Protein AF-A0A653Y1L4-F1 (afdb_monomer_lite)

pLDDT: mean 79.71, std 19.52, range [43.5, 98.62]

Radius of gyration: 29.72 Å; chains: 1; bounding box: 90×38×71 Å

Secondary structure (DSSP, 8-state):
--SSSHHHHHHHHHHHHHHHHHHHS---PPPPP----------TT-PPPP-----------PPPPP-------------TTTTS----GGGSHHHHHHHHHHS---HHHHHHHHHHHHHHHTT-TTB-SSS-EEEE-SSEEEEEEEBPTT--HHHHHHHHHHHHSHHHHHHHHHTTEEEEEEEE-SSEEEEEEEE-

Foldseek 3Di:
DPPPPVVVVVVVVVVVVVVVVVVPPPPPPPPDPPDPPPPPPDPPDDPPDDPDDDDPDPDPDDPDPDPDPDPDPPPPPPPCVVVVVPPPVCLDPVNLVVVQVPAAADPVQFVLLVVLQCVLLVPAPQWPSVQWDWRGGNWKIKIWTWGHPPDDPVSLVSRVCSCVDCSRQVSQVVSQKDFSDKDDDPTIIMTMIGGD

Structure (mmCIF, N/CA/C/O backbone):
data_AF-A0A653Y1L4-F1
#
_entry.id   AF-A0A653Y1L4-F1
#
loop_
_atom_site.group_PDB
_atom_site.id
_atom_site.type_symbol
_atom_site.label_atom_id
_atom_site.label_alt_id
_atom_site.label_comp_id
_atom_site.label_asym_id
_atom_site.label_entity_id
_atom_site.label_seq_id
_atom_site.pdbx_PDB_ins_code
_atom_site.Cartn_x
_atom_site.Cartn_y
_atom_site.Cartn_z
_atom_site.occupancy
_atom_site.B_iso_or_equiv
_atom_site.auth_seq_id
_atom_site.auth_comp_id
_atom_site.auth_asym_id
_atom_site.auth_atom_id
_atom_site.pdbx_PDB_model_num
ATOM 1 N N . MET A 1 1 ? -45.040 -12.624 25.372 1.00 51.94 1 MET A N 1
ATOM 2 C CA . MET A 1 1 ? -43.756 -12.771 24.643 1.00 51.94 1 MET A CA 1
ATOM 3 C C . MET A 1 1 ? -43.923 -13.506 23.297 1.00 51.94 1 MET A C 1
ATOM 5 O O . MET A 1 1 ? -43.390 -14.593 23.149 1.00 51.94 1 MET A O 1
ATOM 9 N N . ARG A 1 2 ? -44.657 -12.969 22.300 1.00 51.06 2 ARG A N 1
ATOM 10 C CA . ARG A 1 2 ? -44.797 -13.610 20.959 1.00 51.06 2 ARG A CA 1
ATOM 11 C C . ARG A 1 2 ? -45.028 -12.626 19.787 1.00 51.06 2 ARG A C 1
ATOM 13 O O . ARG A 1 2 ? -45.661 -12.988 18.806 1.00 51.06 2 ARG A O 1
ATOM 20 N N . ARG A 1 3 ? -44.560 -11.371 19.870 1.00 53.44 3 ARG A N 1
ATOM 21 C CA . ARG A 1 3 ? -44.868 -10.331 18.855 1.00 53.44 3 ARG A CA 1
ATOM 22 C C . ARG A 1 3 ? -43.706 -9.890 17.948 1.00 53.44 3 ARG A C 1
ATOM 24 O O . ARG A 1 3 ? -43.954 -9.126 17.028 1.00 53.44 3 ARG A O 1
ATOM 31 N N . ASN A 1 4 ? -42.488 -10.416 18.119 1.00 51.22 4 ASN A N 1
ATOM 32 C CA . ASN A 1 4 ? -41.298 -9.879 17.427 1.00 51.22 4 ASN A CA 1
ATOM 33 C C . ASN A 1 4 ? -40.793 -10.706 16.228 1.00 51.22 4 ASN A C 1
ATOM 35 O O . ASN A 1 4 ? -39.798 -10.332 15.621 1.00 51.22 4 ASN A O 1
ATOM 39 N N . ILE A 1 5 ? -41.448 -11.815 15.865 1.00 54.94 5 ILE A N 1
ATOM 40 C CA . ILE A 1 5 ? -40.956 -12.712 14.796 1.00 54.94 5 ILE A CA 1
ATOM 41 C C . ILE A 1 5 ? -41.483 -12.305 13.406 1.00 54.94 5 ILE A C 1
ATOM 43 O O . ILE A 1 5 ? -40.837 -12.563 12.396 1.00 54.94 5 ILE A O 1
ATOM 47 N N . VAL A 1 6 ? -42.618 -11.602 13.329 1.00 54.53 6 VAL A N 1
ATOM 48 C CA . VAL A 1 6 ? -43.263 -11.283 12.039 1.00 54.53 6 VAL A CA 1
ATOM 49 C C . VAL A 1 6 ? -42.554 -10.140 11.293 1.00 54.53 6 VAL A C 1
ATOM 51 O O . VAL A 1 6 ? -42.532 -10.130 10.065 1.00 54.53 6 VAL A O 1
ATOM 54 N N . SER A 1 7 ? -41.888 -9.222 12.000 1.00 52.25 7 SER A N 1
ATOM 55 C CA . SER A 1 7 ? -41.238 -8.055 11.380 1.00 52.25 7 SER A CA 1
ATOM 56 C C . SER A 1 7 ? -39.967 -8.393 10.585 1.00 52.25 7 SER A C 1
ATOM 58 O O . SER A 1 7 ? -39.596 -7.643 9.687 1.00 52.25 7 SER A O 1
ATOM 60 N N . GLY A 1 8 ? -39.311 -9.525 10.871 1.00 51.62 8 GLY A N 1
ATOM 61 C CA . GLY A 1 8 ? -38.083 -9.938 10.177 1.00 51.62 8 GLY A CA 1
ATOM 62 C C . GLY A 1 8 ? -38.316 -10.485 8.763 1.00 51.62 8 GLY A C 1
ATOM 63 O O . GLY A 1 8 ? -37.471 -10.315 7.889 1.00 51.62 8 GLY A O 1
ATOM 64 N N . LEU A 1 9 ? -39.480 -11.092 8.509 1.00 55.00 9 LEU A N 1
ATOM 65 C CA . LEU A 1 9 ? -39.794 -11.715 7.217 1.00 55.00 9 LEU A CA 1
ATOM 66 C C . LEU A 1 9 ? -40.160 -10.693 6.128 1.00 55.00 9 LEU A C 1
ATOM 68 O O . LEU A 1 9 ? -39.849 -10.908 4.959 1.00 55.00 9 LEU A O 1
ATOM 72 N N . ILE A 1 10 ? -40.755 -9.557 6.501 1.00 58.66 10 ILE A N 1
ATOM 73 C CA . ILE A 1 10 ? -41.168 -8.519 5.540 1.00 58.66 10 ILE A CA 1
ATOM 74 C C . ILE A 1 10 ? -39.950 -7.732 5.021 1.00 58.66 10 ILE A C 1
ATOM 76 O O . ILE A 1 10 ? -39.880 -7.417 3.834 1.00 58.66 10 ILE A O 1
ATOM 80 N N . GLY A 1 11 ? -38.947 -7.481 5.871 1.00 56.12 11 GLY A N 1
ATOM 81 C CA . GLY A 1 11 ? -37.718 -6.783 5.467 1.00 56.12 11 GLY A CA 1
ATOM 82 C C . GLY A 1 11 ? -36.861 -7.567 4.463 1.00 56.12 11 GLY A C 1
ATOM 83 O O . GLY A 1 11 ? -36.292 -6.976 3.547 1.00 56.12 11 GLY A O 1
ATOM 84 N N . GLY A 1 12 ? -36.811 -8.899 4.585 1.00 56.31 12 GLY A N 1
ATOM 85 C CA . GLY A 1 12 ? -36.037 -9.756 3.677 1.00 56.31 12 GLY A CA 1
ATOM 86 C C . GLY A 1 12 ? -36.596 -9.808 2.250 1.00 56.31 12 GLY A C 1
ATOM 87 O O . GLY A 1 12 ? -35.831 -9.794 1.285 1.00 56.31 12 GLY A O 1
ATOM 88 N N . ALA A 1 13 ? -37.924 -9.797 2.098 1.00 60.38 13 ALA A N 1
ATOM 89 C CA . ALA A 1 13 ? -38.567 -9.824 0.783 1.00 60.38 13 ALA A CA 1
ATOM 90 C C . ALA A 1 13 ? -38.338 -8.523 -0.011 1.00 60.38 13 ALA A C 1
ATOM 92 O O . ALA A 1 13 ? -38.136 -8.571 -1.224 1.00 60.38 13 ALA A O 1
ATOM 93 N N . ALA A 1 14 ? -38.293 -7.367 0.662 1.00 61.53 14 ALA A N 1
ATOM 94 C CA . ALA A 1 14 ? -38.063 -6.078 0.007 1.00 61.53 14 ALA A CA 1
ATOM 95 C C . ALA A 1 14 ? -36.656 -5.966 -0.617 1.00 61.53 14 ALA A C 1
ATOM 97 O O . ALA A 1 14 ? -36.507 -5.420 -1.711 1.00 61.53 14 ALA A O 1
ATOM 98 N N . LEU A 1 15 ? -35.629 -6.535 0.028 1.00 64.06 15 LEU A N 1
ATOM 99 C CA . LEU A 1 15 ? -34.254 -6.515 -0.489 1.00 64.06 15 LEU A CA 1
ATOM 100 C C . LEU A 1 15 ? -34.063 -7.439 -1.701 1.00 64.06 15 LEU A C 1
ATOM 102 O O . LEU A 1 15 ? -33.347 -7.078 -2.636 1.00 64.06 15 LEU A O 1
ATOM 106 N N . LEU A 1 16 ? -34.742 -8.590 -1.731 1.00 67.56 16 LEU A N 1
ATOM 107 C CA . LEU A 1 16 ? -34.707 -9.500 -2.883 1.00 67.56 16 LEU A CA 1
ATOM 108 C C . LEU A 1 16 ? -35.373 -8.890 -4.125 1.00 67.56 16 LEU A C 1
ATOM 110 O O . LEU A 1 16 ? -34.853 -9.026 -5.232 1.00 67.56 16 LEU A O 1
ATOM 114 N N . VAL A 1 17 ? -36.481 -8.165 -3.947 1.00 69.94 17 VAL A N 1
ATOM 115 C CA . VAL A 1 17 ? -37.179 -7.479 -5.048 1.00 69.94 17 VAL A CA 1
ATOM 116 C C . VAL A 1 17 ? -36.333 -6.330 -5.608 1.00 69.94 17 VAL A C 1
ATOM 118 O O . VAL A 1 17 ? -36.241 -6.181 -6.827 1.00 69.94 17 VAL A O 1
ATOM 121 N N . ALA A 1 18 ? -35.652 -5.564 -4.747 1.00 67.12 18 ALA A N 1
ATOM 122 C CA . ALA A 1 18 ? -34.757 -4.490 -5.180 1.00 67.12 18 ALA A CA 1
ATOM 123 C C . ALA A 1 18 ? -33.562 -5.020 -5.996 1.00 67.12 18 ALA A C 1
ATOM 125 O O . ALA A 1 18 ? -33.268 -4.486 -7.065 1.00 67.12 18 ALA A O 1
ATOM 126 N N . GLY A 1 19 ? -32.921 -6.108 -5.548 1.00 65.19 19 GLY A N 1
ATOM 127 C CA . GLY A 1 19 ? -31.817 -6.739 -6.281 1.00 65.19 19 GLY A CA 1
ATOM 128 C C . GLY A 1 19 ? -32.230 -7.281 -7.655 1.00 65.19 19 GLY A C 1
ATOM 129 O O . GLY A 1 19 ? -31.484 -7.145 -8.624 1.00 65.19 19 GLY A O 1
ATOM 130 N N . TRP A 1 20 ? -33.442 -7.831 -7.772 1.00 72.44 20 TRP A N 1
ATOM 131 C CA . TRP A 1 20 ? -33.962 -8.345 -9.044 1.00 72.44 20 TRP A CA 1
ATOM 132 C C . TRP A 1 20 ? -34.337 -7.232 -10.037 1.00 72.44 20 TRP A C 1
ATOM 134 O O . TRP A 1 20 ? -34.092 -7.364 -11.236 1.00 72.44 20 TRP A O 1
ATOM 144 N N . LEU A 1 21 ? -34.870 -6.104 -9.553 1.00 67.31 21 LEU A N 1
ATOM 145 C CA . LEU A 1 21 ? -35.168 -4.927 -10.382 1.00 67.31 21 LEU A CA 1
ATOM 146 C C . LEU A 1 21 ? -33.898 -4.259 -10.931 1.00 67.31 21 LEU A C 1
ATOM 148 O O . LEU A 1 21 ? -33.874 -3.878 -12.100 1.00 67.31 21 LEU A O 1
ATOM 152 N N . LEU A 1 22 ? -32.827 -4.192 -10.136 1.00 63.78 22 LEU A N 1
ATOM 153 C CA . LEU A 1 22 ? -31.522 -3.689 -10.582 1.00 63.78 22 LEU A CA 1
ATOM 154 C C . LEU A 1 22 ? -30.864 -4.591 -11.641 1.00 63.78 22 LEU A C 1
ATOM 156 O O . LEU A 1 22 ? -30.185 -4.082 -12.523 1.00 63.78 22 LEU A O 1
ATOM 160 N N . GLY A 1 23 ? -31.118 -5.905 -11.617 1.00 62.00 23 GLY A N 1
ATOM 161 C CA . GLY A 1 23 ? -30.650 -6.832 -12.657 1.00 62.00 23 GLY A CA 1
ATOM 162 C C . GLY A 1 23 ? -31.413 -6.745 -13.988 1.00 62.00 23 GLY A C 1
ATOM 163 O O . GLY A 1 23 ? -30.909 -7.216 -15.005 1.00 62.00 23 GLY A O 1
ATOM 164 N N . ARG A 1 24 ? -32.617 -6.150 -14.004 1.00 65.44 24 ARG A N 1
ATOM 165 C CA . ARG A 1 24 ? -33.432 -5.961 -15.222 1.00 65.44 24 ARG A CA 1
ATOM 166 C C . ARG A 1 24 ? -33.262 -4.605 -15.893 1.00 65.44 24 ARG A C 1
ATOM 168 O O . ARG A 1 24 ? -33.629 -4.472 -17.059 1.00 65.44 24 ARG A O 1
ATOM 175 N N . LEU A 1 25 ? -32.701 -3.622 -15.194 1.00 58.25 25 LEU A N 1
ATOM 176 C CA . LEU A 1 25 ? -32.214 -2.395 -15.813 1.00 58.25 25 LEU A CA 1
ATOM 177 C C . LEU A 1 25 ? -30.918 -2.747 -16.542 1.00 58.25 25 LEU A C 1
ATOM 179 O O . LEU A 1 25 ? -29.828 -2.589 -16.001 1.00 58.25 25 LEU A O 1
ATOM 183 N N . GLY A 1 26 ? -31.072 -3.325 -17.735 1.00 50.66 26 GLY A N 1
ATOM 184 C CA . GLY A 1 26 ? -29.981 -3.675 -18.627 1.00 50.66 26 GLY A CA 1
ATOM 185 C C . GLY A 1 26 ? -29.067 -2.474 -18.788 1.00 50.66 26 GLY A C 1
ATOM 186 O O . GLY A 1 26 ? -29.403 -1.512 -19.471 1.00 50.66 26 GLY A O 1
ATOM 187 N N . VAL A 1 27 ? -27.920 -2.535 -18.118 1.00 53.50 27 VAL A N 1
ATOM 188 C CA . VAL A 1 27 ? -26.797 -1.662 -18.407 1.00 53.50 27 VAL A CA 1
ATOM 189 C C . VAL A 1 27 ? -26.346 -2.089 -19.794 1.00 53.50 27 VAL A C 1
ATOM 191 O O . VAL A 1 27 ? -25.615 -3.070 -19.942 1.00 53.50 27 VAL A O 1
ATOM 194 N N . GLU A 1 28 ? -26.878 -1.411 -20.810 1.00 48.78 28 GLU A N 1
ATOM 195 C CA . GLU A 1 28 ? -26.337 -1.436 -22.159 1.00 48.78 28 GLU A CA 1
ATOM 196 C C . GLU A 1 28 ? -24.856 -1.116 -22.019 1.00 48.78 28 GLU A C 1
ATOM 198 O O . GLU A 1 28 ? -24.445 -0.003 -21.685 1.00 48.78 28 GLU A O 1
ATOM 203 N N . THR A 1 29 ? -24.048 -2.159 -22.159 1.00 56.22 29 THR A N 1
ATOM 204 C CA . THR A 1 29 ? -22.607 -2.025 -22.235 1.00 56.22 29 THR A CA 1
ATOM 205 C C . THR A 1 29 ? -22.371 -1.184 -23.482 1.00 56.22 29 THR A C 1
ATOM 207 O O . THR A 1 29 ? -22.819 -1.595 -24.558 1.00 56.22 29 THR A O 1
ATOM 210 N N . PRO A 1 30 ? -21.753 0.007 -23.373 1.00 62.03 30 PRO A N 1
ATOM 211 C CA . PRO A 1 30 ? -21.463 0.793 -24.558 1.00 62.03 30 PRO A CA 1
ATOM 212 C C . PRO A 1 30 ? -20.662 -0.096 -25.517 1.00 62.03 30 PRO A C 1
ATOM 214 O O . PRO A 1 30 ? -19.773 -0.825 -25.055 1.00 62.03 30 PRO A O 1
ATOM 217 N N . PRO A 1 31 ? -20.992 -0.102 -26.821 1.00 59.88 31 PRO A N 1
ATOM 218 C CA . PRO A 1 31 ? -20.241 -0.884 -27.784 1.00 59.88 31 PRO A CA 1
ATOM 219 C C . PRO A 1 31 ? -18.770 -0.501 -27.654 1.00 59.88 31 PRO A C 1
ATOM 221 O O . PRO A 1 31 ? -18.422 0.682 -27.662 1.00 59.88 31 PRO A O 1
ATOM 224 N N . LEU A 1 32 ? -17.918 -1.515 -27.483 1.00 60.66 32 LEU A N 1
ATOM 225 C CA . LEU A 1 32 ? -16.474 -1.348 -27.573 1.00 60.66 32 LEU A CA 1
ATOM 226 C C . LEU A 1 32 ? -16.177 -0.545 -28.848 1.00 60.66 32 LEU A C 1
ATOM 228 O O . LEU A 1 32 ? -16.724 -0.898 -29.900 1.00 60.66 32 LEU A O 1
ATOM 232 N N . PRO A 1 33 ? -15.357 0.520 -28.785 1.00 57.81 33 PRO A N 1
ATOM 233 C CA . PRO A 1 33 ? -14.950 1.222 -29.988 1.00 57.81 33 PRO A CA 1
ATOM 234 C C . PRO A 1 33 ? -14.326 0.197 -30.931 1.00 57.81 33 PRO A C 1
ATOM 236 O O . PRO A 1 33 ? -13.337 -0.460 -30.600 1.00 57.81 33 PRO A O 1
ATOM 239 N N . ALA A 1 34 ? -14.947 0.032 -32.097 1.00 55.97 34 ALA A N 1
ATOM 240 C CA . ALA A 1 34 ? -14.446 -0.781 -33.192 1.00 55.97 34 ALA A CA 1
ATOM 241 C C . ALA A 1 34 ? -13.281 -0.057 -33.882 1.00 55.97 34 ALA A C 1
ATOM 243 O O . ALA A 1 34 ? -13.280 0.121 -35.092 1.00 55.97 34 ALA A O 1
ATOM 244 N N . ASP A 1 35 ? -12.288 0.362 -33.105 1.00 51.66 35 ASP A N 1
ATOM 245 C CA . ASP A 1 35 ? -11.033 0.877 -33.618 1.00 51.66 35 ASP A CA 1
ATOM 246 C C . ASP A 1 35 ? -9.992 -0.209 -33.413 1.00 51.66 35 ASP A C 1
ATOM 248 O O . ASP A 1 35 ? -9.287 -0.300 -32.407 1.00 51.66 35 ASP A O 1
ATOM 252 N N . GLY A 1 36 ? -9.937 -1.086 -34.416 1.00 51.22 36 GLY A N 1
ATOM 253 C CA . GLY A 1 36 ? -8.782 -1.926 -34.632 1.00 51.22 36 GLY A CA 1
ATOM 254 C C . GLY A 1 36 ? -7.551 -1.034 -34.669 1.00 51.22 36 GLY A C 1
ATOM 255 O O . GLY A 1 36 ? -7.365 -0.248 -35.598 1.00 51.22 36 GLY A O 1
ATOM 256 N N . VAL A 1 37 ? -6.695 -1.179 -33.659 1.00 51.97 37 VAL A N 1
ATOM 257 C CA . VAL A 1 37 ? -5.315 -0.718 -33.727 1.00 51.97 37 VAL A CA 1
ATOM 258 C C . VAL A 1 37 ? -4.689 -1.455 -34.906 1.00 51.97 37 VAL A C 1
ATOM 260 O O . VAL A 1 37 ? -4.251 -2.600 -34.795 1.00 51.97 37 VAL A O 1
ATOM 263 N N . LYS A 1 38 ? -4.689 -0.811 -36.076 1.00 43.50 38 LYS A N 1
ATOM 264 C CA . LYS A 1 38 ? -3.818 -1.193 -37.178 1.00 43.50 38 LYS A CA 1
ATOM 265 C C . LYS A 1 38 ? -2.403 -0.984 -36.670 1.00 43.50 38 LYS A C 1
ATOM 267 O O . LYS A 1 38 ? -1.890 0.132 -36.675 1.00 43.50 38 LYS A O 1
ATOM 272 N N . VAL A 1 39 ? -1.778 -2.071 -36.231 1.00 50.72 39 VAL A N 1
ATOM 273 C CA . VAL A 1 39 ? -0.325 -2.160 -36.164 1.00 50.72 39 VAL A CA 1
ATOM 274 C C . VAL A 1 39 ? 0.148 -1.985 -37.601 1.00 50.72 39 VAL A C 1
ATOM 276 O O . VAL A 1 39 ? 0.105 -2.911 -38.409 1.00 50.72 39 VAL A O 1
ATOM 279 N N . VAL A 1 40 ? 0.495 -0.751 -37.959 1.00 47.56 40 VAL A N 1
ATOM 280 C CA . VAL A 1 40 ? 1.207 -0.476 -39.198 1.00 47.56 40 VAL A CA 1
ATOM 281 C C . VAL A 1 40 ? 2.552 -1.160 -39.026 1.00 47.56 40 VAL A C 1
ATOM 283 O O . VAL A 1 40 ? 3.386 -0.712 -38.241 1.00 47.56 40 VAL A O 1
ATOM 286 N N . ALA A 1 41 ? 2.722 -2.298 -39.697 1.00 50.03 41 ALA A N 1
ATOM 287 C CA . ALA A 1 41 ? 4.018 -2.933 -39.829 1.00 50.03 41 ALA A CA 1
ATOM 288 C C . ALA A 1 41 ? 5.001 -1.866 -40.320 1.00 50.03 41 ALA A C 1
ATOM 290 O O . ALA A 1 41 ? 4.780 -1.243 -41.362 1.00 50.03 41 ALA A O 1
ATOM 291 N N . ALA A 1 42 ? 6.051 -1.616 -39.537 1.00 54.34 42 ALA A N 1
ATOM 292 C CA . ALA A 1 42 ? 7.143 -0.774 -39.986 1.00 54.34 42 ALA A CA 1
ATOM 293 C C . ALA A 1 42 ? 7.663 -1.350 -41.316 1.00 54.34 42 ALA A C 1
ATOM 295 O O . ALA A 1 42 ? 7.819 -2.571 -41.416 1.00 54.34 42 ALA A O 1
ATOM 296 N N . PRO A 1 43 ? 7.898 -0.521 -42.346 1.00 50.62 43 PRO A N 1
ATOM 297 C CA . PRO A 1 43 ? 8.406 -1.003 -43.618 1.00 50.62 43 PRO A CA 1
ATOM 298 C C . PRO A 1 43 ? 9.748 -1.709 -43.393 1.00 50.62 43 PRO A C 1
ATOM 300 O O . PRO A 1 43 ? 10.762 -1.082 -43.087 1.00 50.62 43 PRO A O 1
ATOM 303 N N . THR A 1 44 ? 9.758 -3.030 -43.559 1.00 53.12 44 THR A N 1
ATOM 304 C CA . THR A 1 44 ? 10.970 -3.837 -43.711 1.00 53.12 44 THR A CA 1
ATOM 305 C C . THR A 1 44 ? 11.597 -3.475 -45.052 1.00 53.12 44 THR A C 1
ATOM 307 O O . THR A 1 44 ? 11.328 -4.112 -46.066 1.00 53.12 44 THR A O 1
ATOM 310 N N . GLY A 1 45 ? 12.354 -2.381 -45.086 1.00 54.12 45 GLY A N 1
ATOM 311 C CA . GLY A 1 45 ? 12.928 -1.894 -46.339 1.00 54.12 45 GLY A CA 1
ATOM 312 C C . GLY A 1 45 ? 13.966 -0.787 -46.227 1.00 54.12 45 GLY A C 1
ATOM 313 O O . GLY A 1 45 ? 14.390 -0.279 -47.259 1.00 54.12 45 GLY A O 1
ATOM 314 N N . VAL A 1 46 ? 14.407 -0.410 -45.024 1.00 48.47 46 VAL A N 1
ATOM 315 C CA . VAL A 1 46 ? 15.549 0.502 -44.882 1.00 48.47 46 VAL A CA 1
ATOM 316 C C . VAL A 1 46 ? 16.785 -0.329 -44.573 1.00 48.47 46 VAL A C 1
ATOM 318 O O . VAL A 1 46 ? 17.150 -0.539 -43.420 1.00 48.47 46 VAL A O 1
ATOM 321 N N . THR A 1 47 ? 17.416 -0.835 -45.630 1.00 59.19 47 THR A N 1
ATOM 322 C CA . THR A 1 47 ? 18.815 -1.260 -45.577 1.00 59.19 47 THR A CA 1
ATOM 323 C C . THR A 1 47 ? 19.628 -0.039 -45.131 1.00 59.19 47 THR A C 1
ATOM 325 O O . THR A 1 47 ? 19.579 0.982 -45.823 1.00 59.19 47 THR A O 1
ATOM 328 N N . PRO A 1 48 ? 20.340 -0.077 -43.991 1.00 56.81 48 PRO A N 1
ATOM 329 C CA . PRO A 1 48 ? 21.209 1.022 -43.602 1.00 56.81 48 PRO A CA 1
ATOM 330 C C . PRO A 1 48 ? 22.249 1.210 -44.705 1.00 56.81 48 PRO A C 1
ATOM 332 O O . PRO A 1 48 ? 22.973 0.274 -45.049 1.00 56.81 48 PRO A O 1
ATOM 335 N N . ALA A 1 49 ? 22.297 2.407 -45.287 1.00 66.38 49 ALA A N 1
ATOM 336 C CA . ALA A 1 49 ? 23.384 2.770 -46.177 1.00 66.38 49 ALA A CA 1
ATOM 337 C C . ALA A 1 49 ? 24.712 2.603 -45.412 1.00 66.38 49 ALA A C 1
ATOM 339 O O . ALA A 1 49 ? 24.789 3.007 -44.246 1.00 66.38 49 ALA A O 1
ATOM 340 N N . PRO A 1 50 ? 25.752 2.009 -46.025 1.00 68.12 50 PRO A N 1
ATOM 341 C CA . PRO A 1 50 ? 27.066 1.954 -45.405 1.00 68.12 50 PRO A CA 1
ATOM 342 C C . PRO A 1 50 ? 27.519 3.386 -45.082 1.00 68.12 50 PRO A C 1
ATOM 344 O O . PRO A 1 50 ? 27.275 4.289 -45.891 1.00 68.12 50 PRO A O 1
ATOM 347 N N . PRO A 1 51 ? 28.150 3.625 -43.918 1.00 62.38 51 PRO A N 1
ATOM 348 C CA . PRO A 1 51 ? 28.615 4.953 -43.558 1.00 62.38 51 PRO A CA 1
ATOM 349 C C . PRO A 1 51 ? 29.571 5.448 -44.643 1.00 62.38 51 PRO A C 1
ATOM 351 O O . PRO A 1 51 ? 30.645 4.884 -44.859 1.00 62.38 51 PRO A O 1
ATOM 354 N N . ALA A 1 52 ? 29.147 6.496 -45.352 1.00 60.09 52 ALA A N 1
ATOM 355 C CA . ALA A 1 52 ? 30.003 7.236 -46.257 1.00 60.09 52 ALA A CA 1
ATOM 356 C C . ALA A 1 52 ? 31.230 7.685 -45.460 1.00 60.09 52 ALA A C 1
ATOM 358 O O . ALA A 1 52 ? 31.090 8.298 -44.400 1.00 60.09 52 ALA A O 1
ATOM 359 N N . GLY A 1 53 ? 32.414 7.310 -45.951 1.00 51.97 53 GLY A N 1
ATOM 360 C CA . GLY A 1 53 ? 33.687 7.523 -45.279 1.00 51.97 53 GLY A CA 1
ATOM 361 C C . GLY A 1 53 ? 33.784 8.927 -44.697 1.00 51.97 53 GLY A C 1
ATOM 362 O O . GLY A 1 53 ? 33.734 9.923 -45.423 1.00 51.97 53 GLY A O 1
ATOM 363 N N . ALA A 1 54 ? 33.917 8.989 -43.374 1.00 57.81 54 ALA A N 1
ATOM 364 C CA . ALA A 1 54 ? 34.218 10.215 -42.669 1.00 57.81 54 ALA A CA 1
ATOM 365 C C . ALA A 1 54 ? 35.555 10.742 -43.202 1.00 57.81 54 ALA A C 1
ATOM 367 O O . ALA A 1 54 ? 36.620 10.189 -42.924 1.00 57.81 54 ALA A O 1
ATOM 368 N N . ARG A 1 55 ? 35.497 11.806 -44.010 1.00 57.22 55 ARG A N 1
ATOM 369 C CA . ARG A 1 55 ? 36.667 12.632 -44.301 1.00 57.22 55 ARG A CA 1
ATOM 370 C C . ARG A 1 55 ? 37.239 13.077 -42.962 1.00 57.22 55 ARG A C 1
ATOM 372 O O . ARG A 1 55 ? 36.554 13.754 -42.195 1.00 57.22 55 ARG A O 1
ATOM 379 N N . ALA A 1 56 ? 38.486 12.688 -42.711 1.00 54.62 56 ALA A N 1
ATOM 380 C CA . ALA A 1 56 ? 39.297 13.201 -41.623 1.00 54.62 56 ALA A CA 1
ATOM 381 C C . ALA A 1 56 ? 39.356 14.727 -41.753 1.00 54.62 56 ALA A C 1
ATOM 383 O O . ALA A 1 56 ? 40.101 15.279 -42.558 1.00 54.62 56 ALA A O 1
ATOM 384 N N . THR A 1 57 ? 38.488 15.399 -41.006 1.00 56.44 57 THR A N 1
ATOM 385 C CA . THR A 1 57 ? 38.549 16.840 -40.825 1.00 56.44 57 THR A CA 1
ATOM 386 C C . THR A 1 57 ? 39.542 17.032 -39.698 1.00 56.44 57 THR A C 1
ATOM 388 O O . THR A 1 57 ? 39.298 16.587 -38.579 1.00 56.44 57 THR A O 1
ATOM 391 N N . THR A 1 58 ? 40.700 17.596 -40.022 1.00 62.88 58 THR A N 1
ATOM 392 C CA . THR A 1 58 ? 41.745 17.950 -39.066 1.00 62.88 58 THR A CA 1
ATOM 393 C C . THR A 1 58 ? 41.119 18.852 -38.005 1.00 62.88 58 THR A C 1
ATOM 395 O O . THR A 1 58 ? 40.824 20.017 -38.268 1.00 62.88 58 THR A O 1
ATOM 398 N N . ALA A 1 59 ? 40.821 18.285 -36.836 1.00 61.09 59 ALA A N 1
ATOM 399 C CA . ALA A 1 59 ? 40.259 19.030 -35.725 1.00 61.09 59 ALA A CA 1
ATOM 400 C C . ALA A 1 59 ? 41.295 20.072 -35.265 1.00 61.09 59 ALA A C 1
ATOM 402 O O . ALA A 1 59 ? 42.464 19.715 -35.088 1.00 61.09 59 ALA A O 1
ATOM 403 N N . PRO A 1 60 ? 40.913 21.349 -35.084 1.00 66.69 60 PRO A N 1
ATOM 404 C CA . PRO A 1 60 ? 41.793 22.321 -34.454 1.00 66.69 60 PRO A CA 1
ATOM 405 C C . PRO A 1 60 ? 42.146 21.826 -33.048 1.00 66.69 60 PRO A C 1
ATOM 407 O O . PRO A 1 60 ? 41.287 21.307 -32.334 1.00 66.69 60 PRO A O 1
ATOM 410 N N . ALA A 1 61 ? 43.422 21.956 -32.680 1.00 63.16 61 ALA A N 1
ATOM 411 C CA . ALA A 1 61 ? 43.935 21.575 -31.372 1.00 63.16 61 ALA A CA 1
ATOM 412 C C . ALA A 1 61 ? 43.104 22.257 -30.274 1.00 63.16 61 ALA A C 1
ATOM 414 O O . ALA A 1 61 ? 43.194 23.468 -30.070 1.00 63.16 61 ALA A O 1
ATOM 415 N N . LEU A 1 62 ? 42.258 21.475 -29.602 1.00 68.50 62 LEU A N 1
ATOM 416 C CA . LEU A 1 62 ? 41.547 21.912 -28.409 1.00 68.50 62 LEU A CA 1
ATOM 417 C C . LEU A 1 62 ? 42.592 22.230 -27.329 1.00 68.50 62 LEU A C 1
ATOM 419 O O . LEU A 1 62 ? 43.523 21.440 -27.150 1.00 68.50 62 LEU A O 1
ATOM 423 N N . PRO A 1 63 ? 42.474 23.369 -26.624 1.00 68.38 63 PRO A N 1
ATOM 424 C CA . PRO A 1 63 ? 43.380 23.701 -25.538 1.00 68.38 63 PRO A CA 1
ATOM 425 C C . PRO A 1 63 ? 43.340 22.583 -24.497 1.00 68.38 63 PRO A C 1
ATOM 427 O O . PRO A 1 63 ? 42.268 22.183 -24.041 1.00 68.38 63 PRO A O 1
ATOM 430 N N . THR A 1 64 ? 44.519 22.071 -24.148 1.00 70.62 64 THR A N 1
ATOM 431 C CA . THR A 1 64 ? 44.715 21.106 -23.067 1.00 70.62 64 THR A CA 1
ATOM 432 C C . THR A 1 64 ? 43.973 21.604 -21.822 1.00 70.62 64 THR A C 1
ATOM 434 O O . THR A 1 64 ? 44.253 22.725 -21.384 1.00 70.62 64 THR A O 1
ATOM 437 N N . PRO A 1 65 ? 43.028 20.829 -21.252 1.00 67.81 65 PRO A N 1
ATOM 438 C CA . PRO A 1 65 ? 42.388 21.202 -20.002 1.00 67.81 65 PRO A CA 1
ATOM 439 C C . PRO A 1 65 ? 43.479 21.418 -18.953 1.00 67.81 65 PRO A C 1
ATOM 441 O O . PRO A 1 65 ? 44.311 20.537 -18.729 1.00 67.81 65 PRO A O 1
ATOM 444 N N . ALA A 1 66 ? 43.512 22.608 -18.353 1.00 69.44 66 ALA A N 1
ATOM 445 C CA . ALA A 1 66 ? 44.400 22.881 -17.235 1.00 69.44 66 ALA A CA 1
ATOM 446 C C . ALA A 1 66 ? 44.141 21.843 -16.134 1.00 69.44 66 ALA A C 1
ATOM 448 O O . ALA A 1 66 ? 42.984 21.538 -15.834 1.00 69.44 66 ALA A O 1
ATOM 449 N N . ALA A 1 67 ? 45.219 21.292 -15.569 1.00 60.94 67 ALA A N 1
ATOM 450 C CA . ALA A 1 67 ? 45.156 20.343 -14.467 1.00 60.94 67 ALA A CA 1
ATOM 451 C C . ALA A 1 67 ? 44.241 20.902 -13.371 1.00 60.94 67 ALA A C 1
ATOM 453 O O . ALA A 1 67 ? 44.503 21.964 -12.805 1.00 60.94 67 ALA A O 1
ATOM 454 N N . THR A 1 68 ? 43.126 20.216 -13.132 1.00 62.62 68 THR A N 1
ATOM 455 C CA . THR A 1 68 ? 42.199 20.567 -12.062 1.00 62.62 68 THR A CA 1
ATOM 456 C C . THR A 1 68 ? 42.953 20.393 -10.743 1.00 62.62 68 THR A C 1
ATOM 458 O O . THR A 1 68 ? 43.585 19.348 -10.568 1.00 62.62 68 THR A O 1
ATOM 461 N N . PRO A 1 69 ? 42.972 21.395 -9.847 1.00 62.00 69 PRO A N 1
ATOM 462 C CA . PRO A 1 69 ? 43.648 21.258 -8.568 1.00 62.00 69 PRO A CA 1
ATOM 463 C C . PRO A 1 69 ? 43.074 20.059 -7.815 1.00 62.00 69 PRO A C 1
ATOM 465 O O . PRO A 1 69 ? 41.860 19.836 -7.815 1.00 62.00 69 PRO A O 1
ATOM 468 N N . ASP A 1 70 ? 43.990 19.299 -7.219 1.00 64.69 70 ASP A N 1
ATOM 469 C CA . ASP A 1 70 ? 43.747 18.129 -6.385 1.00 64.69 70 ASP A CA 1
ATOM 470 C C . ASP A 1 70 ? 42.629 18.464 -5.389 1.00 64.69 70 ASP A C 1
ATOM 472 O O . ASP A 1 70 ? 42.795 19.285 -4.481 1.00 64.69 70 ASP A O 1
ATOM 476 N N . SER A 1 71 ? 41.427 17.953 -5.656 1.00 61.22 71 SER A N 1
ATOM 477 C CA . SER A 1 71 ? 40.259 18.263 -4.842 1.00 61.22 71 SER A CA 1
ATOM 478 C C . SER A 1 71 ? 40.462 17.572 -3.506 1.00 61.22 71 SER A C 1
ATOM 480 O O . SER A 1 71 ? 40.436 16.344 -3.432 1.00 61.22 71 SER A O 1
ATOM 482 N N . ALA A 1 72 ? 40.700 18.369 -2.461 1.00 69.19 72 ALA A N 1
ATOM 483 C CA . ALA A 1 72 ? 40.755 17.886 -1.090 1.00 69.19 72 ALA A CA 1
ATOM 484 C C . ALA A 1 72 ? 39.553 16.956 -0.825 1.00 69.19 72 ALA A C 1
ATOM 486 O O . ALA A 1 72 ? 38.456 17.237 -1.324 1.00 69.19 72 ALA A O 1
ATOM 487 N N . PRO A 1 73 ? 39.740 15.849 -0.079 1.00 66.94 73 PRO A N 1
ATOM 488 C CA . PRO A 1 73 ? 38.672 14.894 0.184 1.00 66.94 73 PRO A CA 1
ATOM 489 C C . PRO A 1 73 ? 37.443 15.637 0.701 1.00 66.94 73 PRO A C 1
ATOM 491 O O . PRO A 1 73 ? 37.552 16.461 1.611 1.00 66.94 73 PRO A O 1
ATOM 494 N N . ALA A 1 74 ? 36.289 15.373 0.086 1.00 64.00 74 ALA A N 1
ATOM 495 C CA . ALA A 1 74 ? 35.031 15.980 0.487 1.00 64.00 74 ALA A CA 1
ATOM 496 C C . ALA A 1 74 ? 34.825 15.735 1.988 1.00 64.00 74 ALA A C 1
ATOM 498 O O . ALA A 1 74 ? 34.660 14.596 2.426 1.00 64.00 74 ALA A O 1
ATOM 499 N N . HIS A 1 75 ? 34.884 16.806 2.778 1.00 61.28 75 HIS A N 1
ATOM 500 C CA . HIS A 1 75 ? 34.557 16.767 4.192 1.00 61.28 75 HIS A CA 1
ATOM 501 C C . HIS A 1 75 ? 33.050 16.540 4.291 1.00 61.28 75 HIS A C 1
ATOM 503 O O . HIS A 1 75 ? 32.265 17.469 4.116 1.00 61.28 75 HIS A O 1
ATOM 509 N N . VAL A 1 76 ? 32.643 15.283 4.478 1.00 62.22 76 VAL A N 1
ATOM 510 C CA . VAL A 1 76 ? 31.275 14.952 4.876 1.00 62.22 76 VAL A CA 1
ATOM 511 C C . VAL A 1 76 ? 31.119 15.520 6.285 1.00 62.22 76 VAL A C 1
ATOM 513 O O . VAL A 1 76 ? 31.856 15.074 7.167 1.00 62.22 76 VAL A O 1
ATOM 516 N N . PRO A 1 77 ? 30.242 16.514 6.515 1.00 63.06 77 PRO A N 1
ATOM 517 C CA . PRO A 1 77 ? 29.979 16.986 7.863 1.00 63.06 77 PRO A CA 1
ATOM 518 C C . PRO A 1 77 ? 29.556 15.777 8.696 1.00 63.06 77 PRO A C 1
ATOM 520 O O . PRO A 1 77 ? 28.629 15.061 8.309 1.00 63.06 77 PRO A O 1
ATOM 523 N N . GLU A 1 78 ? 30.223 15.533 9.823 1.00 57.03 78 GLU A N 1
ATOM 524 C CA . GLU A 1 78 ? 29.785 14.575 10.847 1.00 57.03 78 GLU A CA 1
ATOM 525 C C . GLU A 1 78 ? 28.528 15.106 11.564 1.00 57.03 78 GLU A C 1
ATOM 527 O O . GLU A 1 78 ? 28.437 15.097 12.789 1.00 57.03 78 GLU A O 1
ATOM 532 N N . ASP A 1 79 ? 27.553 15.619 10.806 1.00 53.22 79 ASP A N 1
ATOM 533 C CA . ASP A 1 79 ? 26.250 16.012 11.316 1.00 53.22 79 ASP A CA 1
ATOM 534 C C . ASP A 1 79 ? 25.506 14.738 11.740 1.00 53.22 79 ASP A C 1
ATOM 536 O O . ASP A 1 79 ? 24.700 14.148 11.012 1.00 53.22 79 ASP A O 1
ATOM 540 N N . ASP A 1 80 ? 25.762 14.335 12.985 1.00 52.25 80 ASP A N 1
ATOM 541 C CA . ASP A 1 80 ? 25.018 13.347 13.772 1.00 52.25 80 ASP A CA 1
ATOM 542 C C . ASP A 1 80 ? 23.498 13.633 13.807 1.00 52.25 80 ASP A C 1
ATOM 544 O O . ASP A 1 80 ? 22.709 12.781 14.220 1.00 52.25 80 ASP A O 1
ATOM 548 N N . ALA A 1 81 ? 23.047 14.789 13.308 1.00 53.28 81 ALA A N 1
ATOM 549 C CA . ALA A 1 81 ? 21.642 15.118 13.093 1.00 53.28 81 ALA A CA 1
ATOM 550 C C . ALA A 1 81 ? 20.926 14.142 12.137 1.00 53.28 81 ALA A C 1
ATOM 552 O O . ALA A 1 81 ? 19.749 13.845 12.344 1.00 53.28 81 ALA A O 1
ATOM 553 N N . VAL A 1 82 ? 21.619 13.579 11.137 1.00 53.12 82 VAL A N 1
ATOM 554 C CA . VAL A 1 82 ? 21.029 12.552 10.250 1.00 53.12 82 VAL A CA 1
ATOM 555 C C . VAL A 1 82 ? 20.941 11.194 10.957 1.00 53.12 82 VAL A C 1
ATOM 557 O O . VAL A 1 82 ? 20.015 10.422 10.716 1.00 53.12 82 VAL A O 1
ATOM 560 N N . ARG A 1 83 ? 21.858 10.919 11.893 1.00 48.66 83 ARG A N 1
ATOM 561 C CA . ARG A 1 83 ? 21.836 9.721 12.748 1.00 48.66 83 ARG A CA 1
ATOM 562 C C . ARG A 1 83 ? 20.732 9.776 13.806 1.00 48.66 83 ARG A C 1
ATOM 564 O O . ARG A 1 83 ? 20.179 8.736 14.143 1.00 48.66 83 ARG A O 1
ATOM 571 N N . GLY A 1 84 ? 20.401 10.975 14.292 1.00 45.56 84 GLY A N 1
ATOM 572 C CA . GLY A 1 84 ? 19.359 11.241 15.289 1.00 45.56 84 GLY A CA 1
ATOM 573 C C . GLY A 1 84 ? 17.920 11.155 14.775 1.00 45.56 84 GLY A C 1
ATOM 574 O O . GLY A 1 84 ? 16.999 11.051 15.585 1.00 45.56 84 GLY A O 1
ATOM 575 N N . ALA A 1 85 ? 17.707 11.119 13.456 1.00 53.44 85 ALA A N 1
ATOM 576 C CA . ALA A 1 85 ? 16.422 10.772 12.844 1.00 53.44 85 ALA A CA 1
ATOM 577 C C . ALA A 1 85 ? 16.158 9.256 12.939 1.00 53.44 85 ALA A C 1
ATOM 579 O O . ALA A 1 85 ? 15.775 8.608 11.963 1.00 53.44 85 ALA A O 1
ATOM 580 N N . PHE A 1 86 ? 16.404 8.680 14.121 1.00 54.03 86 PHE A N 1
ATOM 581 C CA . PHE A 1 86 ? 15.996 7.331 14.462 1.00 54.03 86 PHE A CA 1
ATOM 582 C C . PHE A 1 86 ? 14.511 7.225 14.135 1.00 54.03 86 PHE A C 1
ATOM 584 O O . PHE A 1 86 ? 13.700 7.973 14.684 1.00 54.03 86 PHE A O 1
ATOM 591 N N . LEU A 1 87 ? 14.182 6.343 13.187 1.00 69.31 87 LEU A N 1
ATOM 592 C CA . LEU A 1 87 ? 12.809 5.973 12.868 1.00 69.31 87 LEU A CA 1
ATOM 593 C C . LEU A 1 87 ? 12.091 5.760 14.198 1.00 69.31 87 LEU A C 1
ATOM 595 O O . LEU A 1 87 ? 12.523 4.912 14.980 1.00 69.31 87 LEU A O 1
ATOM 599 N N . ASP A 1 88 ? 11.074 6.580 14.486 1.00 84.00 88 ASP A N 1
ATOM 600 C CA . ASP A 1 88 ? 10.314 6.454 15.727 1.00 84.00 88 ASP A CA 1
ATOM 601 C C . ASP A 1 88 ? 9.922 4.970 15.866 1.00 84.00 88 ASP A C 1
ATOM 603 O O . ASP A 1 88 ? 9.322 4.422 14.933 1.00 84.00 88 ASP A O 1
ATOM 607 N N . PRO A 1 89 ? 10.300 4.291 16.970 1.00 87.56 89 PRO A N 1
ATOM 608 C CA . PRO A 1 89 ? 10.068 2.860 17.145 1.00 87.56 89 PRO A CA 1
ATOM 609 C C . PRO A 1 89 ? 8.603 2.454 16.947 1.00 87.56 89 PRO A C 1
ATOM 611 O O . PRO A 1 89 ? 8.309 1.296 16.645 1.00 87.56 89 PRO A O 1
ATOM 614 N N . ALA A 1 90 ? 7.664 3.398 17.085 1.00 89.25 90 ALA A N 1
ATOM 615 C CA . ALA A 1 90 ? 6.256 3.197 16.774 1.00 89.25 90 ALA A CA 1
ATOM 616 C C . ALA A 1 90 ? 5.986 2.854 15.293 1.00 89.25 90 ALA A C 1
ATOM 618 O O . ALA A 1 90 ? 4.966 2.222 15.006 1.00 89.25 90 ALA A O 1
ATOM 619 N N . PHE A 1 91 ? 6.881 3.227 14.372 1.00 90.31 91 PHE A N 1
ATOM 620 C CA . PHE A 1 91 ? 6.819 2.923 12.937 1.00 90.31 91 PHE A CA 1
ATOM 621 C C . PHE A 1 91 ? 7.664 1.711 12.526 1.00 90.31 91 PHE A C 1
ATOM 623 O O . PHE A 1 91 ? 7.699 1.359 11.348 1.00 90.31 91 PHE A O 1
ATOM 630 N N . GLU A 1 92 ? 8.312 1.013 13.463 1.00 92.25 92 GLU A N 1
ATOM 631 C CA . GLU A 1 92 ? 8.932 -0.268 13.128 1.00 92.25 92 GLU A CA 1
ATOM 632 C C . GLU A 1 92 ? 7.864 -1.271 12.646 1.00 92.25 92 GLU A C 1
ATOM 634 O O . GLU A 1 92 ? 6.820 -1.415 13.295 1.00 92.25 92 GLU A O 1
ATOM 639 N N . PRO A 1 93 ? 8.119 -2.065 11.584 1.00 91.88 93 PRO A N 1
ATOM 640 C CA . PRO A 1 93 ? 7.147 -3.034 11.070 1.00 91.88 93 PRO A CA 1
ATOM 641 C C . PRO A 1 93 ? 6.602 -3.989 12.143 1.00 91.88 93 PRO A C 1
ATOM 643 O O . PRO A 1 93 ? 5.412 -4.294 12.178 1.00 91.88 93 PRO A O 1
ATOM 646 N N . LYS A 1 94 ? 7.450 -4.418 13.090 1.00 93.94 94 LYS A N 1
ATOM 647 C CA . LYS A 1 94 ? 7.045 -5.286 14.208 1.00 93.94 94 LYS A CA 1
ATOM 648 C C . LYS A 1 94 ? 6.123 -4.576 15.209 1.00 93.94 94 LYS A C 1
ATOM 650 O O . LYS A 1 94 ? 5.305 -5.238 15.857 1.00 93.94 94 LYS A O 1
ATOM 655 N N . ALA A 1 95 ? 6.275 -3.267 15.399 1.00 95.94 95 ALA A N 1
ATOM 656 C CA . ALA A 1 95 ? 5.391 -2.465 16.242 1.00 95.94 95 ALA A CA 1
ATOM 657 C C . ALA A 1 95 ? 4.044 -2.232 15.540 1.00 95.94 95 ALA A C 1
ATOM 659 O O . ALA A 1 95 ? 2.997 -2.491 16.138 1.00 95.94 95 ALA A O 1
ATOM 660 N N . LEU A 1 96 ? 4.070 -1.868 14.254 1.00 96.75 96 LEU A N 1
ATOM 661 C CA . LEU A 1 96 ? 2.874 -1.672 13.431 1.00 96.75 96 LEU A CA 1
ATOM 662 C C . LEU A 1 96 ? 2.041 -2.948 13.293 1.00 96.75 96 LEU A C 1
ATOM 664 O O . LEU A 1 96 ? 0.833 -2.905 13.513 1.00 96.75 96 LEU A O 1
ATOM 668 N N . TYR A 1 97 ? 2.675 -4.097 13.042 1.00 97.12 97 TYR A N 1
ATOM 669 C CA . TYR A 1 97 ? 1.996 -5.394 13.013 1.00 97.12 97 TYR A CA 1
ATOM 670 C C . TYR A 1 97 ? 1.271 -5.690 14.334 1.00 97.12 97 TYR A C 1
ATOM 672 O O . TYR A 1 97 ? 0.095 -6.059 14.347 1.00 97.12 97 TYR A O 1
ATOM 680 N N . ARG A 1 98 ? 1.950 -5.496 15.475 1.00 98.00 98 ARG A N 1
ATOM 681 C CA . ARG A 1 98 ? 1.351 -5.705 16.804 1.00 98.00 98 ARG A CA 1
ATOM 682 C C . ARG A 1 98 ? 0.183 -4.753 17.052 1.00 98.00 98 ARG A C 1
ATOM 684 O O . ARG A 1 98 ? -0.862 -5.198 17.520 1.00 98.00 98 ARG A O 1
ATOM 691 N N . ARG A 1 99 ? 0.334 -3.475 16.695 1.00 97.69 99 ARG A N 1
ATOM 692 C CA . ARG A 1 99 ? -0.723 -2.464 16.810 1.00 97.69 99 ARG A CA 1
ATOM 693 C C . ARG A 1 99 ? -1.939 -2.820 15.957 1.00 97.69 99 ARG A C 1
ATOM 695 O O . ARG A 1 99 ? -3.039 -2.864 16.493 1.00 97.69 99 ARG A O 1
ATOM 702 N N . LEU A 1 100 ? -1.740 -3.158 14.682 1.00 97.94 100 LEU A N 1
ATOM 703 C CA . LEU A 1 100 ? -2.808 -3.581 13.770 1.00 97.94 100 LEU A CA 1
ATOM 704 C C . LEU A 1 100 ? -3.592 -4.784 14.317 1.00 97.94 100 LEU A C 1
ATOM 706 O O . LEU A 1 100 ? -4.799 -4.881 14.119 1.00 97.94 100 LEU A O 1
ATOM 710 N N . ARG A 1 101 ? -2.918 -5.722 14.993 1.00 97.81 101 ARG A N 1
ATOM 711 C CA . ARG A 1 101 ? -3.562 -6.903 15.592 1.00 97.81 101 ARG A CA 1
ATOM 712 C C . ARG A 1 101 ? -4.322 -6.605 16.880 1.00 97.81 101 ARG A C 1
ATOM 714 O O . ARG A 1 101 ? -5.281 -7.315 17.165 1.00 97.81 101 ARG A O 1
ATOM 721 N N . ALA A 1 102 ? -3.888 -5.607 17.643 1.00 98.12 102 ALA A N 1
ATOM 722 C CA . ALA A 1 102 ? -4.555 -5.175 18.867 1.00 98.12 102 ALA A CA 1
ATOM 723 C C . ALA A 1 102 ? -5.735 -4.227 18.598 1.00 98.12 102 ALA A C 1
ATOM 725 O O . ALA A 1 102 ? -6.623 -4.091 19.436 1.00 98.12 102 ALA A O 1
ATOM 726 N N . GLU A 1 103 ? -5.738 -3.554 17.449 1.00 97.81 103 GLU A N 1
ATOM 727 C CA . GLU A 1 103 ? -6.757 -2.577 17.099 1.00 97.81 103 GLU A CA 1
ATOM 728 C C . GLU A 1 103 ? -8.112 -3.241 16.780 1.00 97.81 103 GLU A C 1
ATOM 730 O O . GLU A 1 103 ? -8.156 -4.221 16.028 1.00 97.81 103 GLU A O 1
ATOM 735 N N . PRO A 1 104 ? -9.238 -2.720 17.312 1.00 97.94 104 PRO A N 1
ATOM 736 C CA . PRO A 1 104 ? -10.555 -3.221 16.950 1.00 97.94 104 PRO A CA 1
ATOM 737 C C . PRO A 1 104 ? -10.811 -3.031 15.453 1.00 97.94 104 PRO A C 1
ATOM 739 O O . PRO A 1 104 ? -10.375 -2.056 14.835 1.00 97.94 104 PRO A O 1
ATOM 742 N N . VAL A 1 105 ? -11.551 -3.966 14.868 1.00 98.00 105 VAL A N 1
ATOM 743 C CA . VAL A 1 105 ? -11.941 -3.904 13.460 1.00 98.00 105 VAL A CA 1
ATOM 744 C C . VAL A 1 105 ? -13.314 -3.246 13.356 1.00 98.00 105 VAL A C 1
ATOM 746 O O . VAL A 1 105 ? -14.299 -3.816 13.820 1.00 98.00 105 VAL A O 1
ATOM 749 N N . ASP A 1 106 ? -13.388 -2.080 12.714 1.00 97.56 106 ASP A N 1
ATOM 750 C CA . ASP A 1 106 ? -14.634 -1.525 12.175 1.00 97.56 106 ASP A CA 1
ATOM 751 C C . ASP A 1 106 ? -14.827 -2.064 10.743 1.00 97.56 106 ASP A C 1
ATOM 753 O O . ASP A 1 106 ? -14.096 -1.648 9.837 1.00 97.56 106 ASP A O 1
ATOM 757 N N . PRO A 1 107 ? -15.802 -2.962 10.494 1.00 96.25 107 PRO A N 1
ATOM 758 C CA . PRO A 1 107 ? -16.003 -3.562 9.176 1.00 96.25 107 PRO A CA 1
ATOM 759 C C . PRO A 1 107 ? -16.301 -2.536 8.077 1.00 96.25 107 PRO A C 1
ATOM 761 O O . PRO A 1 107 ? -15.888 -2.714 6.930 1.00 96.25 107 PRO A O 1
ATOM 764 N N . ALA A 1 108 ? -17.008 -1.451 8.407 1.00 97.12 108 ALA A N 1
ATOM 765 C CA . ALA A 1 108 ? -17.379 -0.434 7.435 1.00 97.12 108 ALA A CA 1
ATOM 766 C C . ALA A 1 108 ? -16.179 0.449 7.073 1.00 97.12 108 ALA A C 1
ATOM 768 O O . ALA A 1 108 ? -15.989 0.770 5.896 1.00 97.12 108 ALA A O 1
ATOM 769 N N . ALA A 1 109 ? -15.358 0.831 8.058 1.00 94.12 109 ALA A N 1
ATOM 770 C CA . ALA A 1 109 ? -14.102 1.536 7.801 1.00 94.12 109 ALA A CA 1
ATOM 771 C C . ALA A 1 109 ? -13.114 0.661 7.028 1.00 94.12 109 ALA A C 1
ATOM 773 O O . ALA A 1 109 ? -12.626 1.094 5.983 1.00 94.12 109 ALA A O 1
ATOM 774 N N . ALA A 1 110 ? -12.900 -0.580 7.471 1.00 96.56 110 ALA A N 1
ATOM 775 C CA . ALA A 1 110 ? -12.013 -1.531 6.814 1.00 96.56 110 ALA A CA 1
ATOM 776 C C . ALA A 1 110 ? -12.393 -1.737 5.339 1.00 96.56 110 ALA A C 1
ATOM 778 O O . ALA A 1 110 ? -11.536 -1.617 4.470 1.00 96.56 110 ALA A O 1
ATOM 779 N N . ALA A 1 111 ? -13.679 -1.936 5.027 1.00 97.06 111 ALA A N 1
ATOM 780 C CA . ALA A 1 111 ? -14.137 -2.101 3.646 1.00 97.06 111 ALA A CA 1
ATOM 781 C C . ALA A 1 111 ? -13.924 -0.850 2.772 1.00 97.06 111 ALA A C 1
ATOM 783 O O . ALA A 1 111 ? -13.660 -0.973 1.576 1.00 97.06 111 ALA A O 1
ATOM 784 N N . ARG A 1 112 ? -14.043 0.364 3.332 1.00 96.50 112 ARG A N 1
ATOM 785 C CA . ARG A 1 112 ? -13.748 1.604 2.588 1.00 96.50 112 ARG A CA 1
ATOM 786 C C . ARG A 1 112 ? -12.258 1.730 2.284 1.00 96.50 112 ARG A C 1
ATOM 788 O O . ARG A 1 112 ? -11.914 2.021 1.142 1.00 96.50 112 ARG A O 1
ATOM 795 N N . MET A 1 113 ? -11.405 1.485 3.279 1.00 97.62 113 MET A N 1
ATOM 796 C CA . MET A 1 113 ? -9.951 1.548 3.115 1.00 97.62 113 MET A CA 1
ATOM 797 C C . MET A 1 113 ? -9.459 0.489 2.126 1.00 97.62 113 MET A C 1
ATOM 799 O O . MET A 1 113 ? -8.729 0.817 1.197 1.00 97.62 113 MET A O 1
ATOM 803 N N . GLN A 1 114 ? -9.954 -0.744 2.256 1.00 97.38 114 GLN A N 1
ATOM 804 C CA . GLN A 1 114 ? -9.686 -1.847 1.336 1.00 97.38 114 GLN A CA 1
ATOM 805 C C . GLN A 1 114 ? -9.969 -1.460 -0.119 1.00 97.38 114 GLN A C 1
ATOM 807 O O . GLN A 1 114 ? -9.094 -1.579 -0.966 1.00 97.38 114 GLN A O 1
ATOM 812 N N . ARG A 1 115 ? -11.161 -0.918 -0.409 1.00 97.44 115 ARG A N 1
ATOM 813 C CA . ARG A 1 115 ? -11.522 -0.500 -1.774 1.00 97.44 115 ARG A CA 1
ATOM 814 C C . ARG A 1 115 ? -10.602 0.586 -2.333 1.00 97.44 115 ARG A C 1
ATOM 816 O O . ARG A 1 115 ? -10.303 0.565 -3.524 1.00 97.44 115 ARG A O 1
ATOM 823 N N . ALA A 1 116 ? -10.174 1.536 -1.501 1.00 96.56 116 ALA A N 1
ATOM 824 C CA . ALA A 1 116 ? -9.234 2.574 -1.922 1.00 96.56 116 ALA A CA 1
ATOM 825 C C . ALA A 1 116 ? -7.856 1.980 -2.255 1.00 96.56 116 ALA A C 1
ATOM 827 O O . ALA A 1 116 ? -7.278 2.309 -3.292 1.00 96.56 116 ALA A O 1
ATOM 828 N N . ILE A 1 117 ? -7.374 1.063 -1.411 1.00 97.88 117 ILE A N 1
ATOM 829 C CA . ILE A 1 117 ? -6.122 0.331 -1.618 1.00 97.88 117 ILE A CA 1
ATOM 830 C C . ILE A 1 117 ? -6.192 -0.498 -2.905 1.00 97.88 117 ILE A C 1
ATOM 832 O O . ILE A 1 117 ? -5.321 -0.355 -3.761 1.00 97.88 117 ILE A O 1
ATOM 836 N N . ASP A 1 118 ? -7.251 -1.286 -3.097 1.00 97.75 118 ASP A N 1
ATOM 837 C CA . ASP A 1 118 ? -7.435 -2.123 -4.289 1.00 97.75 118 ASP A CA 1
ATOM 838 C C . ASP A 1 118 ? -7.484 -1.282 -5.572 1.00 97.75 118 ASP A C 1
ATOM 840 O O . ASP A 1 118 ? -6.862 -1.628 -6.578 1.00 97.75 118 ASP A O 1
ATOM 844 N N . GLY A 1 119 ? -8.166 -0.131 -5.535 1.00 96.56 119 GLY A N 1
ATOM 845 C CA . GLY A 1 119 ? -8.225 0.801 -6.661 1.00 96.56 119 GLY A CA 1
ATOM 846 C C . GLY A 1 119 ? -6.873 1.433 -7.016 1.00 96.56 119 GLY A C 1
ATOM 847 O O . GLY A 1 119 ? -6.618 1.708 -8.191 1.00 96.56 119 GLY A O 1
ATOM 848 N N . GLY A 1 120 ? -6.004 1.659 -6.025 1.00 96.38 120 GLY A N 1
ATOM 849 C CA . GLY A 1 120 ? -4.635 2.140 -6.232 1.00 96.38 120 GLY A CA 1
ATOM 850 C C . GLY A 1 120 ? -3.712 1.046 -6.773 1.00 96.38 120 GLY A C 1
ATOM 851 O O . GLY A 1 120 ? -3.109 1.207 -7.834 1.00 96.38 120 GLY A O 1
ATOM 852 N N . LEU A 1 121 ? -3.658 -0.101 -6.089 1.00 97.44 121 LEU A N 1
ATOM 853 C CA . LEU A 1 121 ? -2.809 -1.240 -6.464 1.00 97.44 121 LEU A CA 1
ATOM 854 C C . LEU A 1 121 ? -3.196 -1.836 -7.824 1.00 97.44 121 LEU A C 1
ATOM 856 O O . LEU A 1 121 ? -2.329 -2.267 -8.582 1.00 97.44 121 LEU A O 1
ATOM 860 N N . GLY A 1 122 ? -4.479 -1.783 -8.192 1.00 96.81 122 GLY A N 1
ATOM 861 C CA . GLY A 1 122 ? -4.979 -2.208 -9.500 1.00 96.81 122 GLY A CA 1
ATOM 862 C C . GLY A 1 122 ? -4.426 -1.413 -10.692 1.00 96.81 122 GLY A C 1
ATOM 863 O O . GLY A 1 122 ? -4.640 -1.809 -11.840 1.00 96.81 122 GLY A O 1
ATOM 864 N N . LYS A 1 123 ? -3.696 -0.318 -10.457 1.00 96.56 123 LYS A N 1
ATOM 865 C CA . LYS A 1 123 ? -3.036 0.480 -11.504 1.00 96.56 123 LYS A CA 1
ATOM 866 C C . LYS A 1 123 ? -1.538 0.211 -11.610 1.00 96.56 123 LYS A C 1
ATOM 868 O O . LYS A 1 123 ? -0.927 0.678 -12.562 1.00 96.56 123 LYS A O 1
ATOM 873 N N . ILE A 1 124 ? -0.954 -0.509 -10.657 1.00 97.94 124 ILE A N 1
ATOM 874 C CA . ILE A 1 124 ? 0.487 -0.762 -10.613 1.00 97.94 124 ILE A CA 1
ATOM 875 C C . ILE A 1 124 ? 0.782 -2.037 -11.423 1.00 97.94 124 ILE A C 1
ATOM 877 O O . ILE A 1 124 ? 0.110 -3.060 -11.220 1.00 97.94 124 ILE A O 1
ATOM 881 N N . PRO A 1 125 ? 1.718 -1.993 -12.390 1.00 97.81 125 PRO A N 1
ATOM 882 C CA . PRO A 1 125 ? 2.121 -3.155 -13.164 1.00 97.81 125 PRO A CA 1
ATOM 883 C C . PRO A 1 125 ? 3.049 -4.056 -12.341 1.00 97.81 125 PRO A C 1
ATOM 885 O O . PRO A 1 125 ? 3.607 -3.645 -11.327 1.00 97.81 125 PRO A O 1
ATOM 888 N N . TYR A 1 126 ? 3.227 -5.293 -12.806 1.00 97.88 126 TYR A N 1
ATOM 889 C CA . TYR A 1 126 ? 4.174 -6.264 -12.240 1.00 97.88 126 TYR A CA 1
ATOM 890 C C . TYR A 1 126 ? 3.935 -6.643 -10.770 1.00 97.88 126 TYR A C 1
ATOM 892 O O . TYR A 1 126 ? 4.842 -7.145 -10.112 1.00 97.88 126 TYR A O 1
ATOM 900 N N . LEU A 1 127 ? 2.716 -6.454 -10.264 1.00 97.88 127 LEU A N 1
ATOM 901 C CA . LEU A 1 127 ? 2.266 -7.041 -9.002 1.00 97.88 127 LEU A CA 1
ATOM 902 C C . LEU A 1 127 ? 1.491 -8.326 -9.288 1.00 97.88 127 LEU A C 1
ATOM 904 O O . LEU A 1 127 ? 0.673 -8.356 -10.212 1.00 97.88 127 LEU A O 1
ATOM 908 N N . ASP A 1 128 ? 1.688 -9.355 -8.470 1.00 97.88 128 ASP A N 1
ATOM 909 C CA . ASP A 1 128 ? 0.812 -10.523 -8.488 1.00 97.88 128 ASP A CA 1
ATOM 910 C C . ASP A 1 128 ? -0.467 -10.212 -7.699 1.00 97.88 128 ASP A C 1
ATOM 912 O O . ASP A 1 128 ? -0.511 -10.273 -6.467 1.00 97.88 128 ASP A O 1
ATOM 916 N N . ARG A 1 129 ? -1.520 -9.843 -8.433 1.00 95.75 129 ARG A N 1
ATOM 917 C CA . ARG A 1 129 ? -2.794 -9.376 -7.867 1.00 95.75 129 ARG A CA 1
ATOM 918 C C . ARG A 1 129 ? -3.568 -10.460 -7.132 1.00 95.75 129 ARG A C 1
ATOM 920 O O . ARG A 1 129 ? -4.305 -10.143 -6.204 1.00 95.75 129 ARG A O 1
ATOM 927 N N . GLU A 1 130 ? -3.399 -11.717 -7.521 1.00 96.44 130 GLU A N 1
ATOM 928 C CA . GLU A 1 130 ? -4.106 -12.847 -6.908 1.00 96.44 130 GLU A CA 1
ATOM 929 C C . GLU A 1 130 ? -3.532 -13.168 -5.519 1.00 96.44 130 GLU A C 1
ATOM 931 O O . GLU A 1 130 ? -4.230 -13.636 -4.607 1.00 96.44 130 GLU A O 1
ATOM 936 N N . GLN A 1 131 ? -2.253 -12.844 -5.332 1.00 97.38 131 GLN A N 1
ATOM 937 C CA . GLN A 1 131 ? -1.534 -13.014 -4.078 1.00 97.38 131 GLN A CA 1
ATOM 938 C C . GLN A 1 131 ? -1.469 -11.746 -3.219 1.00 97.38 131 GLN A C 1
ATOM 940 O O . GLN A 1 131 ? -0.938 -11.805 -2.108 1.00 97.38 131 GLN A O 1
ATOM 945 N N . LEU A 1 132 ? -2.055 -10.626 -3.660 1.00 97.50 132 LEU A N 1
ATOM 946 C CA . LEU A 1 132 ? -2.207 -9.449 -2.806 1.00 97.50 132 LEU A CA 1
ATOM 947 C C . LEU A 1 132 ? -3.058 -9.798 -1.579 1.00 97.50 132 LEU A C 1
ATOM 949 O O . LEU A 1 132 ? -4.101 -10.461 -1.650 1.00 97.50 132 LEU A O 1
ATOM 953 N N . ARG A 1 133 ? -2.586 -9.358 -0.417 1.00 98.19 133 ARG A N 1
ATOM 954 C CA . ARG A 1 133 ? -3.256 -9.496 0.872 1.00 98.19 133 ARG A CA 1
ATOM 955 C C . ARG A 1 133 ? -3.313 -8.126 1.511 1.00 98.19 133 ARG A C 1
ATOM 957 O O . ARG A 1 133 ? -2.286 -7.496 1.737 1.00 98.19 133 ARG A O 1
ATOM 964 N N . VAL A 1 134 ? -4.517 -7.683 1.827 1.00 98.12 134 VAL A N 1
ATOM 965 C CA . VAL A 1 134 ? -4.731 -6.430 2.540 1.00 98.12 134 VAL A CA 1
ATOM 966 C C . VAL A 1 134 ? -5.532 -6.742 3.791 1.00 98.12 134 VAL A C 1
ATOM 968 O O . VAL A 1 134 ? -6.527 -7.471 3.757 1.00 98.12 134 VAL A O 1
ATOM 971 N N . ARG A 1 135 ? -5.059 -6.231 4.922 1.00 98.06 135 ARG A N 1
ATOM 972 C CA . ARG A 1 135 ? -5.693 -6.399 6.223 1.00 98.06 135 ARG A CA 1
ATOM 973 C C . ARG A 1 135 ? -5.866 -5.034 6.855 1.00 98.06 135 ARG A C 1
ATOM 975 O O . ARG A 1 135 ? -4.890 -4.424 7.271 1.00 98.06 135 ARG A O 1
ATOM 982 N N . CYS A 1 136 ? -7.111 -4.605 6.997 1.00 98.19 136 CYS A N 1
ATOM 983 C CA . CYS A 1 136 ? -7.455 -3.344 7.638 1.00 98.19 136 CYS A CA 1
ATOM 984 C C . CYS A 1 136 ? -8.099 -3.555 9.015 1.00 98.19 136 CYS A C 1
ATOM 986 O O . CYS A 1 136 ? -8.931 -4.447 9.189 1.00 98.19 136 CYS A O 1
ATOM 988 N N . ALA A 1 137 ? -7.726 -2.709 9.973 1.00 97.50 137 ALA A N 1
ATOM 989 C CA . ALA A 1 137 ? -8.43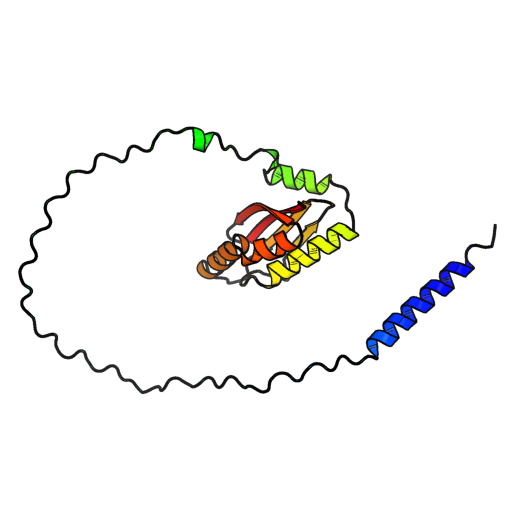7 -2.477 11.228 1.00 97.50 137 ALA A CA 1
ATOM 990 C C . ALA A 1 137 ? -9.267 -1.180 11.117 1.00 97.50 137 ALA A C 1
ATOM 992 O O . ALA A 1 137 ? -9.824 -0.900 10.055 1.00 97.50 137 ALA A O 1
ATOM 993 N N . THR A 1 138 ? -9.390 -0.391 12.189 1.00 96.88 138 THR A N 1
ATOM 994 C CA . THR A 1 138 ? -10.163 0.868 12.170 1.00 96.88 138 THR A CA 1
ATOM 995 C C . THR A 1 138 ? -9.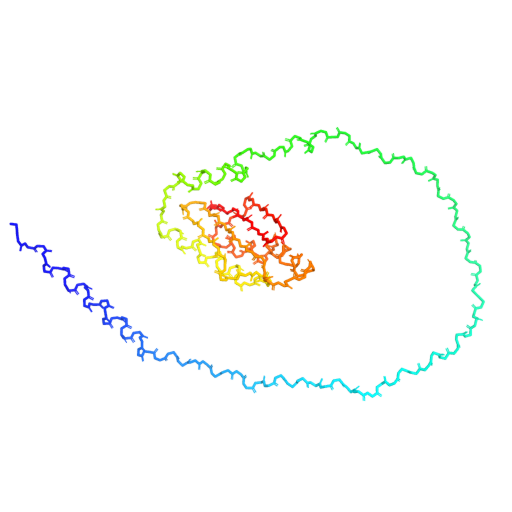395 2.031 11.522 1.00 96.88 138 THR A C 1
ATOM 997 O O . THR A 1 138 ? -9.979 2.837 10.796 1.00 96.88 138 THR A O 1
ATOM 1000 N N . THR A 1 139 ? -8.089 2.115 11.763 1.00 97.81 139 THR A N 1
ATOM 1001 C CA . T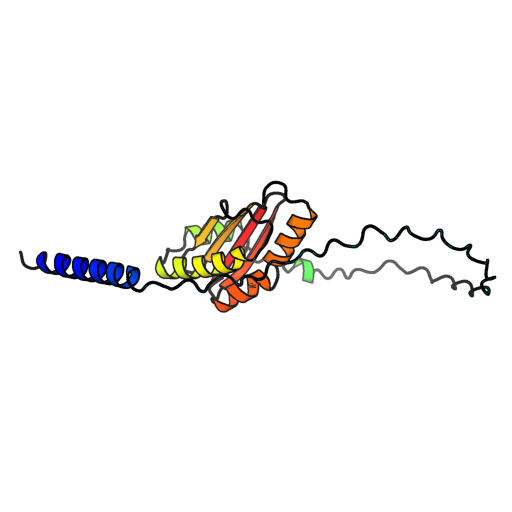HR A 1 139 ? -7.207 3.234 11.399 1.00 97.81 139 THR A CA 1
ATOM 1002 C C . THR A 1 139 ? -5.932 2.791 10.698 1.00 97.81 139 THR A C 1
ATOM 1004 O O . THR A 1 139 ? -5.290 3.621 10.067 1.00 97.81 139 THR A O 1
ATOM 1007 N N . LEU A 1 140 ? -5.563 1.512 10.776 1.00 98.25 140 LEU A N 1
ATOM 1008 C CA . LEU A 1 140 ? -4.364 0.948 10.157 1.00 98.25 140 LEU A CA 1
ATOM 1009 C C . LEU A 1 140 ? -4.731 -0.129 9.138 1.00 98.25 140 LEU A C 1
ATOM 1011 O O . LEU A 1 140 ? -5.638 -0.928 9.373 1.00 98.25 140 LEU A O 1
ATOM 1015 N N . CYS A 1 141 ? -3.981 -0.190 8.042 1.00 98.62 141 CYS A N 1
ATOM 1016 C CA . CYS A 1 141 ? -3.981 -1.331 7.136 1.00 98.62 141 CYS A CA 1
ATOM 1017 C C . CYS A 1 141 ? -2.554 -1.815 6.879 1.00 98.62 141 CYS A C 1
ATOM 1019 O O . CYS A 1 141 ? -1.625 -1.016 6.779 1.00 98.62 141 CYS A O 1
ATOM 1021 N N . GLU A 1 142 ? -2.403 -3.126 6.746 1.00 98.56 142 GLU A N 1
ATOM 1022 C CA . GLU A 1 142 ? -1.217 -3.795 6.218 1.00 98.56 142 GLU A CA 1
ATOM 1023 C C . GLU A 1 142 ? -1.532 -4.290 4.807 1.00 98.56 142 GLU A C 1
ATOM 1025 O O . GLU A 1 142 ? -2.584 -4.888 4.571 1.00 98.56 142 GLU A O 1
ATOM 1030 N N . ILE A 1 143 ? -0.619 -4.034 3.880 1.00 98.50 143 ILE A N 1
ATOM 1031 C CA . ILE A 1 143 ? -0.676 -4.465 2.488 1.00 98.50 143 ILE A CA 1
ATOM 1032 C C . ILE A 1 143 ? 0.560 -5.319 2.259 1.00 98.50 143 ILE A C 1
ATOM 1034 O O . ILE A 1 143 ? 1.670 -4.833 2.437 1.00 98.50 143 ILE A O 1
ATOM 1038 N N . HIS A 1 144 ? 0.375 -6.563 1.847 1.00 98.44 144 HIS A N 1
ATOM 1039 C CA . HIS A 1 144 ? 1.454 -7.474 1.498 1.00 98.44 144 HIS A CA 1
ATOM 1040 C C . HIS A 1 144 ? 1.195 -8.057 0.114 1.00 98.44 144 HIS A C 1
ATOM 1042 O O . HIS A 1 144 ? 0.074 -8.472 -0.190 1.00 98.44 144 HIS A O 1
ATOM 1048 N N . GLY A 1 145 ? 2.227 -8.122 -0.718 1.00 97.81 145 GLY A N 1
ATOM 1049 C CA . GLY A 1 145 ? 2.083 -8.590 -2.087 1.00 97.81 145 GLY A CA 1
ATOM 1050 C C . GLY A 1 145 ? 3.398 -9.041 -2.701 1.00 97.81 145 GLY A C 1
ATOM 1051 O O . GLY A 1 145 ? 4.408 -8.370 -2.485 1.00 97.81 145 GLY A O 1
ATOM 1052 N N . PRO A 1 146 ? 3.409 -10.129 -3.486 1.00 98.25 146 PRO A N 1
ATOM 1053 C CA . PRO A 1 146 ? 4.561 -10.451 -4.302 1.00 98.25 146 PRO A CA 1
ATOM 1054 C C . PRO A 1 146 ? 4.575 -9.644 -5.605 1.00 98.25 146 PRO A C 1
ATOM 1056 O O . PRO A 1 146 ? 3.542 -9.161 -6.090 1.00 98.25 146 PRO A O 1
ATOM 1059 N N . PHE A 1 147 ? 5.761 -9.523 -6.194 1.00 98.12 147 PHE A N 1
ATOM 1060 C CA . PHE A 1 147 ? 5.881 -9.110 -7.590 1.00 98.12 147 PHE A CA 1
ATOM 1061 C C . PHE A 1 147 ? 5.444 -10.254 -8.517 1.00 98.12 147 PHE A C 1
ATOM 1063 O O . PHE A 1 147 ? 5.455 -11.424 -8.136 1.00 98.12 147 PHE A O 1
ATOM 1070 N N . ALA A 1 148 ? 5.022 -9.919 -9.736 1.00 97.88 148 ALA A N 1
ATOM 1071 C CA . ALA A 1 148 ? 4.559 -10.898 -10.713 1.00 97.88 148 ALA A CA 1
ATOM 1072 C C . ALA A 1 148 ? 5.653 -11.936 -11.016 1.00 97.88 148 ALA A C 1
ATOM 1074 O O . ALA A 1 148 ? 6.824 -11.591 -11.192 1.00 97.88 148 ALA A O 1
ATOM 1075 N N . HIS A 1 149 ? 5.268 -13.210 -11.117 1.00 96.88 149 HIS A N 1
ATOM 1076 C CA . HIS A 1 149 ? 6.213 -14.280 -11.423 1.00 96.88 149 HIS A CA 1
ATOM 1077 C C . HIS A 1 149 ? 6.922 -14.030 -12.765 1.00 96.88 149 HIS A C 1
ATOM 1079 O O . HIS A 1 149 ? 6.282 -13.710 -13.766 1.00 96.88 149 HIS A O 1
ATOM 1085 N N . GLY A 1 150 ? 8.251 -14.167 -12.784 1.00 95.75 150 GLY A N 1
ATOM 1086 C CA . GLY A 1 150 ? 9.071 -13.901 -13.972 1.00 95.75 150 GLY A CA 1
ATOM 1087 C C . GLY A 1 150 ? 9.298 -12.416 -14.282 1.00 95.75 150 GLY A C 1
ATOM 1088 O O . GLY A 1 150 ? 9.860 -12.102 -15.332 1.00 95.75 150 GLY A O 1
ATOM 1089 N N . ALA A 1 151 ? 8.889 -11.493 -13.403 1.00 96.75 151 ALA A N 1
ATOM 1090 C CA . ALA A 1 151 ? 9.269 -10.092 -13.526 1.00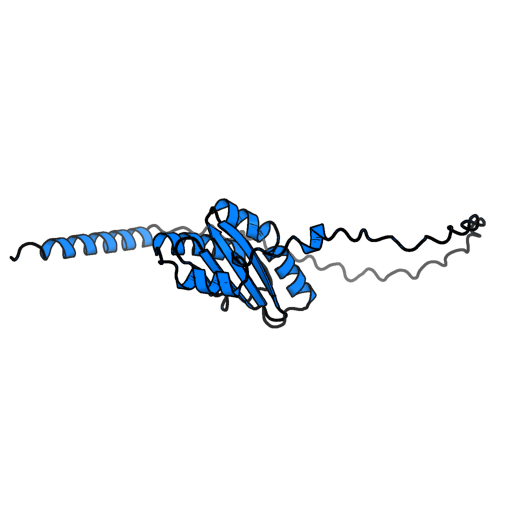 96.75 151 ALA A CA 1
ATOM 1091 C C . ALA A 1 151 ? 10.801 -9.946 -13.496 1.00 96.75 151 ALA A C 1
ATOM 1093 O O . ALA A 1 151 ? 11.485 -10.524 -12.653 1.00 96.75 151 ALA A O 1
ATOM 1094 N N . THR A 1 152 ? 11.341 -9.161 -14.426 1.00 97.31 152 THR A N 1
ATOM 1095 C CA . THR A 1 152 ? 12.758 -8.787 -14.429 1.00 97.31 152 THR A CA 1
ATOM 1096 C C . THR A 1 152 ? 13.049 -7.784 -13.310 1.00 97.31 152 THR A C 1
ATOM 1098 O O . THR A 1 152 ? 12.136 -7.135 -12.795 1.00 97.31 152 THR A O 1
ATOM 1101 N N . SER A 1 153 ? 14.325 -7.582 -12.973 1.00 96.81 153 SER A N 1
ATOM 1102 C CA . SER A 1 153 ? 14.730 -6.549 -12.009 1.00 96.81 153 SER A CA 1
ATOM 1103 C C . SER A 1 153 ? 14.243 -5.148 -12.403 1.00 96.81 153 SER A C 1
ATOM 1105 O O . SER A 1 153 ? 13.822 -4.383 -11.539 1.00 96.81 153 SER A O 1
ATOM 1107 N N . ASP A 1 154 ? 14.224 -4.824 -13.700 1.00 97.31 154 ASP A N 1
ATOM 1108 C CA . ASP A 1 154 ? 13.694 -3.548 -14.199 1.00 97.31 154 ASP A CA 1
ATOM 1109 C C . ASP A 1 154 ? 12.185 -3.425 -13.958 1.00 97.31 154 ASP A C 1
ATOM 1111 O O . ASP A 1 154 ? 11.710 -2.384 -13.504 1.00 97.31 154 ASP A O 1
ATOM 1115 N N . ASN A 1 155 ? 11.428 -4.503 -14.184 1.00 97.44 155 ASN A N 1
ATOM 1116 C CA . ASN A 1 155 ? 9.992 -4.539 -13.905 1.00 97.44 155 ASN A CA 1
ATOM 1117 C C . ASN A 1 155 ? 9.704 -4.360 -12.406 1.00 97.44 155 ASN A C 1
ATOM 1119 O O . ASN A 1 155 ? 8.806 -3.599 -12.037 1.00 97.44 155 ASN A O 1
ATOM 1123 N N . VAL A 1 156 ? 10.487 -5.014 -11.541 1.00 97.50 156 VAL A N 1
ATOM 1124 C CA . VAL A 1 156 ? 10.397 -4.849 -10.082 1.00 97.50 156 VAL A CA 1
ATOM 1125 C C . VAL A 1 156 ? 10.701 -3.404 -9.682 1.00 97.50 156 VAL A C 1
ATOM 1127 O O . VAL A 1 156 ? 9.930 -2.803 -8.936 1.00 97.50 156 VAL A O 1
ATOM 1130 N N . ASN A 1 157 ? 11.754 -2.798 -10.237 1.00 96.88 157 ASN A N 1
ATOM 1131 C CA . ASN A 1 157 ? 12.096 -1.398 -9.978 1.00 96.88 157 ASN A CA 1
ATOM 1132 C C . ASN A 1 157 ? 10.969 -0.438 -10.391 1.00 96.88 157 ASN A C 1
ATOM 1134 O O . ASN A 1 157 ? 10.636 0.473 -9.631 1.00 96.88 157 ASN A O 1
ATOM 1138 N N . VAL A 1 158 ? 10.336 -0.656 -11.550 1.00 97.75 158 VAL A N 1
ATOM 1139 C CA . VAL A 1 158 ? 9.169 0.132 -11.988 1.00 97.75 158 VAL A CA 1
ATOM 1140 C C . VAL A 1 158 ? 8.007 -0.010 -11.001 1.00 97.75 158 VAL A C 1
ATOM 1142 O O . VAL A 1 158 ? 7.406 0.994 -10.614 1.00 97.75 158 VAL A O 1
ATOM 1145 N N . ALA A 1 159 ? 7.702 -1.230 -10.549 1.00 97.81 159 ALA A N 1
ATOM 1146 C CA . ALA A 1 159 ? 6.652 -1.459 -9.559 1.00 97.81 159 ALA A CA 1
ATOM 1147 C C . ALA A 1 159 ? 6.962 -0.760 -8.225 1.00 97.81 159 ALA A C 1
ATOM 1149 O O . ALA A 1 159 ? 6.097 -0.084 -7.670 1.00 97.81 159 ALA A O 1
ATOM 1150 N N . MET A 1 160 ? 8.203 -0.856 -7.738 1.00 98.00 160 MET A N 1
ATOM 1151 C CA . MET A 1 160 ? 8.650 -0.184 -6.514 1.00 98.00 160 MET A CA 1
ATOM 1152 C C . MET A 1 160 ? 8.523 1.339 -6.612 1.00 98.00 160 MET A C 1
ATOM 1154 O O . MET A 1 160 ? 7.985 1.960 -5.696 1.00 98.00 160 MET A O 1
ATOM 1158 N N . GLN A 1 161 ? 8.952 1.942 -7.726 1.00 97.81 161 GLN A N 1
ATOM 1159 C CA . GLN A 1 161 ? 8.807 3.383 -7.954 1.00 97.81 161 GLN A CA 1
ATOM 1160 C C . GLN A 1 161 ? 7.335 3.812 -7.932 1.00 97.81 161 GLN A C 1
ATOM 1162 O O . GLN A 1 161 ? 7.000 4.819 -7.313 1.00 97.81 161 GLN A O 1
ATOM 1167 N N . GLN A 1 162 ? 6.434 3.035 -8.540 1.00 97.94 162 GLN A N 1
ATOM 1168 C CA . GLN A 1 162 ? 5.003 3.351 -8.535 1.00 97.94 162 GLN A CA 1
ATOM 1169 C C . GLN A 1 162 ? 4.330 3.129 -7.173 1.00 97.94 162 GLN A C 1
ATOM 1171 O O . GLN A 1 162 ? 3.459 3.914 -6.798 1.00 97.94 162 GLN A O 1
ATOM 1176 N N . LEU A 1 163 ? 4.750 2.111 -6.411 1.00 97.81 163 LEU A N 1
ATOM 1177 C CA . LEU A 1 163 ? 4.309 1.887 -5.027 1.00 97.81 163 LEU A CA 1
ATOM 1178 C C . LEU A 1 163 ? 4.740 3.041 -4.105 1.00 97.81 163 LEU A C 1
ATOM 1180 O O . LEU A 1 163 ? 4.035 3.366 -3.152 1.00 97.81 163 LEU A O 1
ATOM 1184 N N . GLN A 1 164 ? 5.885 3.668 -4.381 1.00 96.75 164 GLN A N 1
ATOM 1185 C CA . GLN A 1 164 ? 6.406 4.793 -3.600 1.00 96.75 164 GLN A CA 1
ATOM 1186 C C . GLN A 1 164 ? 5.935 6.163 -4.106 1.00 96.75 164 GLN A C 1
ATOM 1188 O O . GLN A 1 164 ? 5.969 7.125 -3.337 1.00 96.75 164 GLN A O 1
ATOM 1193 N N . GLY A 1 165 ? 5.520 6.260 -5.368 1.00 96.44 165 GLY A N 1
ATOM 1194 C CA . GLY A 1 165 ? 5.166 7.508 -6.036 1.00 96.44 165 GLY A CA 1
ATOM 1195 C C . GLY A 1 165 ? 3.690 7.896 -5.940 1.00 96.44 165 GLY A C 1
ATOM 1196 O O . GLY A 1 165 ? 2.876 7.281 -5.244 1.00 96.44 165 GLY A O 1
ATOM 1197 N N . ASP A 1 166 ? 3.338 8.932 -6.697 1.00 96.50 166 ASP A N 1
ATOM 1198 C CA . ASP A 1 166 ? 2.001 9.541 -6.695 1.00 96.50 166 ASP A CA 1
ATOM 1199 C C . ASP A 1 166 ? 0.902 8.592 -7.179 1.00 96.50 166 ASP A C 1
ATOM 1201 O O . ASP A 1 166 ? -0.249 8.691 -6.755 1.00 96.50 166 ASP A O 1
ATOM 1205 N N . GLN A 1 167 ? 1.260 7.609 -8.006 1.00 94.81 167 GLN A N 1
ATOM 1206 C CA . GLN A 1 167 ? 0.310 6.643 -8.549 1.00 94.81 167 GLN A CA 1
ATOM 1207 C C . GLN A 1 167 ? -0.417 5.845 -7.458 1.00 94.81 167 GLN A C 1
ATOM 1209 O O . GLN A 1 167 ? -1.609 5.567 -7.613 1.00 94.81 167 GLN A O 1
ATOM 1214 N N . LEU A 1 168 ? 0.263 5.531 -6.348 1.00 97.00 168 LEU A N 1
ATOM 1215 C CA . LEU A 1 168 ? -0.372 4.969 -5.157 1.00 97.00 168 LEU A CA 1
ATOM 1216 C C . LEU A 1 168 ? -0.732 6.046 -4.126 1.00 97.00 168 LEU A C 1
ATOM 1218 O O . LEU A 1 168 ? -1.819 6.000 -3.551 1.00 97.00 168 LEU A O 1
ATOM 1222 N N . ARG A 1 169 ? 0.146 7.028 -3.885 1.00 97.31 169 ARG A N 1
ATOM 1223 C CA . ARG A 1 169 ? -0.059 8.021 -2.817 1.00 97.31 169 ARG A CA 1
ATOM 1224 C C . ARG A 1 169 ? -1.286 8.898 -3.039 1.00 97.31 169 ARG A C 1
ATOM 1226 O O . ARG A 1 169 ? -2.051 9.091 -2.101 1.00 97.31 169 ARG A O 1
ATOM 1233 N N . THR A 1 170 ? -1.512 9.405 -4.249 1.00 96.31 170 THR A N 1
ATOM 1234 C CA . THR A 1 170 ? -2.643 10.296 -4.545 1.00 96.31 170 THR A CA 1
ATOM 1235 C C . THR A 1 170 ? -4.007 9.640 -4.297 1.00 96.31 170 THR A C 1
ATOM 1237 O O . THR A 1 170 ? -4.811 10.238 -3.579 1.00 96.31 170 THR A O 1
ATOM 1240 N N . PRO A 1 171 ? -4.318 8.433 -4.822 1.00 95.44 171 PRO A N 1
ATOM 1241 C CA . PRO A 1 171 ? -5.606 7.800 -4.541 1.00 95.44 171 PRO A CA 1
ATOM 1242 C C . PRO A 1 171 ? -5.776 7.409 -3.067 1.00 95.44 171 PRO A C 1
ATOM 1244 O O . PRO A 1 171 ? -6.890 7.499 -2.553 1.00 95.44 171 PRO A O 1
ATOM 1247 N N . LEU A 1 172 ? -4.698 7.026 -2.370 1.00 97.50 172 LEU A N 1
ATOM 1248 C CA . LEU A 1 172 ? -4.751 6.776 -0.927 1.00 97.50 172 LEU A CA 1
ATOM 1249 C C . LEU A 1 172 ? -5.043 8.064 -0.146 1.00 97.50 172 LEU A C 1
ATOM 1251 O O . LEU A 1 172 ? -5.967 8.084 0.665 1.00 97.50 172 LEU A O 1
ATOM 1255 N N . ALA A 1 173 ? -4.341 9.156 -0.448 1.00 97.75 173 ALA A N 1
ATOM 1256 C CA . ALA A 1 173 ? -4.547 10.451 0.195 1.00 97.75 173 ALA A CA 1
ATOM 1257 C C . ALA A 1 173 ? -5.966 10.990 -0.041 1.00 97.75 173 ALA A C 1
ATOM 1259 O O . ALA A 1 173 ? -6.597 11.484 0.892 1.00 97.75 173 ALA A O 1
ATOM 1260 N N . ALA A 1 174 ? -6.516 10.822 -1.249 1.00 96.25 174 ALA A N 1
ATOM 1261 C CA . ALA A 1 174 ? -7.907 11.166 -1.556 1.00 96.25 174 ALA A CA 1
ATOM 1262 C C . ALA A 1 174 ? -8.924 10.360 -0.722 1.00 96.25 174 ALA A C 1
ATOM 1264 O O . ALA A 1 174 ? -10.035 10.828 -0.478 1.00 96.25 174 ALA A O 1
ATOM 1265 N N . ALA A 1 175 ? -8.545 9.167 -0.256 1.00 96.38 175 ALA A N 1
ATOM 1266 C CA . ALA A 1 175 ? -9.325 8.349 0.670 1.00 96.38 175 ALA A CA 1
ATOM 1267 C C . ALA A 1 175 ? -9.008 8.626 2.155 1.00 96.38 175 ALA A C 1
ATOM 1269 O O . ALA A 1 175 ? -9.526 7.929 3.030 1.00 96.38 175 ALA A O 1
ATOM 1270 N N . GLY A 1 176 ? -8.170 9.626 2.450 1.00 97.88 176 GLY A N 1
ATOM 1271 C CA . GLY A 1 176 ? -7.713 9.945 3.801 1.00 97.88 176 GLY A CA 1
ATOM 1272 C C . GLY A 1 176 ? -6.728 8.921 4.363 1.00 97.88 176 GLY A C 1
ATOM 1273 O O . GLY A 1 176 ? -6.722 8.698 5.568 1.00 97.88 176 GLY A O 1
ATOM 1274 N N . LEU A 1 177 ? -5.940 8.261 3.511 1.00 98.19 177 LEU A N 1
ATOM 1275 C CA . LEU A 1 177 ? -4.919 7.288 3.895 1.00 98.19 177 LEU A CA 1
ATOM 1276 C C . LEU A 1 177 ? -3.515 7.802 3.565 1.00 98.19 177 LEU A C 1
ATOM 1278 O O . LEU A 1 177 ? -3.272 8.357 2.497 1.00 98.19 177 LEU A O 1
ATOM 1282 N N . GLU A 1 178 ? -2.574 7.548 4.464 1.00 97.69 178 GLU A N 1
ATOM 1283 C CA . GLU A 1 178 ? -1.155 7.873 4.338 1.00 97.69 178 GLU A CA 1
ATOM 1284 C C . GLU A 1 178 ? -0.323 6.588 4.420 1.00 97.69 178 GLU A C 1
ATOM 1286 O O . GLU A 1 178 ? -0.564 5.757 5.294 1.00 97.69 178 GLU A O 1
ATOM 1291 N N . ILE A 1 179 ? 0.678 6.424 3.546 1.00 97.38 179 ILE A N 1
ATOM 1292 C CA . ILE A 1 179 ? 1.689 5.364 3.687 1.00 97.38 179 ILE A CA 1
ATOM 1293 C C . ILE A 1 179 ? 2.694 5.811 4.750 1.00 97.38 179 ILE A C 1
ATOM 1295 O O . ILE A 1 179 ? 3.457 6.746 4.518 1.00 97.38 179 ILE A O 1
ATOM 1299 N N . ILE A 1 180 ? 2.716 5.125 5.891 1.00 96.44 180 ILE A N 1
ATOM 1300 C CA . ILE A 1 180 ? 3.604 5.452 7.019 1.00 96.44 180 ILE A CA 1
ATOM 1301 C C . ILE A 1 180 ? 4.884 4.611 7.024 1.00 96.44 180 ILE A C 1
ATOM 1303 O O . ILE A 1 180 ? 5.881 4.984 7.634 1.00 96.44 180 ILE A O 1
ATOM 1307 N N . THR A 1 181 ? 4.871 3.450 6.367 1.00 95.62 181 THR A N 1
ATOM 1308 C CA . THR A 1 181 ? 6.029 2.552 6.281 1.00 95.62 181 THR A CA 1
ATOM 1309 C C . THR A 1 181 ? 5.926 1.708 5.022 1.00 95.62 181 THR A C 1
ATOM 1311 O O . THR A 1 181 ? 4.845 1.228 4.679 1.00 95.62 181 THR A O 1
ATOM 1314 N N . ALA A 1 182 ? 7.057 1.512 4.352 1.00 96.31 182 ALA A N 1
ATOM 1315 C CA . ALA A 1 182 ? 7.183 0.663 3.179 1.00 96.31 182 ALA A CA 1
ATOM 1316 C C . ALA A 1 182 ? 8.458 -0.175 3.293 1.00 96.31 182 ALA A C 1
ATOM 1318 O O . ALA A 1 182 ? 9.526 0.355 3.594 1.00 96.31 182 ALA A O 1
ATOM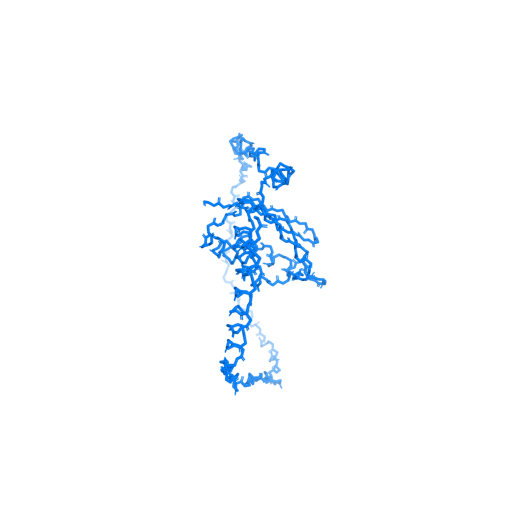 1319 N N . ALA A 1 183 ? 8.344 -1.473 3.047 1.00 96.00 183 ALA A N 1
ATOM 1320 C CA . ALA A 1 183 ? 9.458 -2.404 2.977 1.00 96.00 183 ALA A CA 1
ATOM 1321 C C . ALA A 1 183 ? 9.374 -3.176 1.660 1.00 96.00 183 ALA A C 1
ATOM 1323 O O . ALA A 1 18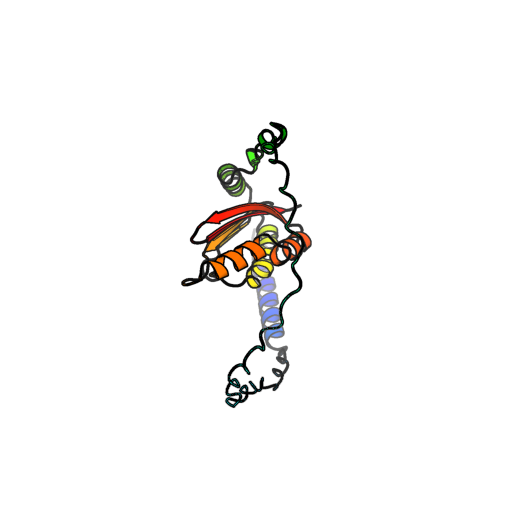3 ? 8.295 -3.616 1.263 1.00 96.00 183 ALA A O 1
ATOM 1324 N N . PHE A 1 184 ? 10.513 -3.345 0.997 1.00 96.31 184 PHE A N 1
ATOM 1325 C CA . PHE A 1 184 ? 10.623 -4.040 -0.280 1.00 96.31 184 PHE A CA 1
ATOM 1326 C C . PHE A 1 184 ? 11.705 -5.107 -0.164 1.00 96.31 184 PHE A C 1
ATOM 1328 O O . PHE A 1 184 ? 12.784 -4.846 0.368 1.00 96.31 184 PHE A O 1
ATOM 1335 N N . GLY A 1 185 ? 11.392 -6.306 -0.631 1.00 93.94 185 GLY A N 1
ATOM 1336 C CA . GLY A 1 185 ? 12.315 -7.426 -0.738 1.00 93.94 185 GLY A CA 1
ATOM 1337 C C . GLY A 1 185 ? 12.430 -7.895 -2.189 1.00 93.94 185 GLY A C 1
ATOM 1338 O O . GLY A 1 185 ? 11.738 -7.368 -3.059 1.00 93.94 185 GLY A O 1
ATOM 1339 N N . PRO A 1 186 ? 13.278 -8.900 -2.458 1.00 89.62 186 PRO A N 1
ATOM 1340 C CA . PRO A 1 186 ? 13.446 -9.443 -3.806 1.00 89.62 186 PRO A CA 1
ATOM 1341 C C . PRO A 1 186 ? 12.141 -10.013 -4.383 1.00 89.62 186 PRO A C 1
ATOM 1343 O O . PRO A 1 186 ? 11.899 -9.888 -5.579 1.00 89.62 186 PRO A O 1
ATOM 1346 N N . ASP A 1 187 ? 11.279 -10.574 -3.530 1.00 92.31 187 ASP A N 1
ATOM 1347 C CA . ASP A 1 187 ? 10.082 -11.302 -3.966 1.00 92.31 187 ASP A CA 1
ATOM 1348 C C . ASP A 1 187 ? 8.776 -10.514 -3.787 1.00 92.31 187 ASP A C 1
ATOM 1350 O O . ASP A 1 187 ? 7.713 -10.968 -4.210 1.00 92.31 187 ASP A O 1
ATOM 1354 N N . GLY A 1 188 ? 8.814 -9.336 -3.158 1.00 97.00 188 GLY A N 1
ATOM 1355 C CA . GLY A 1 188 ? 7.591 -8.601 -2.856 1.00 97.00 188 GLY A CA 1
ATOM 1356 C C . GLY A 1 188 ? 7.774 -7.390 -1.960 1.00 97.00 188 GLY A C 1
ATOM 1357 O O . GLY A 1 188 ? 8.867 -6.847 -1.796 1.00 97.00 188 GLY A O 1
ATOM 1358 N N . PHE A 1 189 ? 6.666 -6.954 -1.376 1.00 98.19 189 PHE A N 1
ATOM 1359 C CA . PHE A 1 189 ? 6.609 -5.736 -0.588 1.00 98.19 189 PHE A CA 1
ATOM 1360 C C . PHE A 1 189 ? 5.600 -5.837 0.558 1.00 98.19 189 PHE A C 1
ATOM 1362 O O . PHE A 1 189 ? 4.620 -6.584 0.494 1.00 98.19 189 PHE A O 1
ATOM 1369 N N . THR A 1 190 ? 5.827 -5.007 1.575 1.00 98.31 190 THR A N 1
ATOM 1370 C CA . THR A 1 190 ? 4.891 -4.758 2.671 1.00 98.31 190 THR A CA 1
ATOM 1371 C C . THR A 1 190 ? 4.743 -3.257 2.874 1.00 98.31 190 THR A C 1
ATOM 1373 O O . THR A 1 190 ? 5.733 -2.563 3.106 1.00 98.31 190 THR A O 1
ATOM 1376 N N . LEU A 1 191 ? 3.514 -2.746 2.830 1.00 98.25 191 LEU A N 1
ATOM 1377 C CA . LEU A 1 191 ? 3.192 -1.360 3.168 1.00 98.25 191 LEU A CA 1
ATOM 1378 C C . LEU A 1 191 ? 2.282 -1.322 4.390 1.00 98.25 191 LEU A C 1
ATOM 1380 O O . LEU A 1 191 ? 1.384 -2.150 4.537 1.00 98.25 191 LEU A O 1
ATOM 1384 N N . TYR A 1 192 ? 2.467 -0.304 5.218 1.00 98.25 192 TYR A N 1
ATOM 1385 C CA . TYR A 1 192 ? 1.512 0.066 6.250 1.00 98.25 192 TYR A CA 1
ATOM 1386 C C . TYR A 1 192 ? 0.915 1.422 5.911 1.00 98.25 192 TYR A C 1
ATOM 1388 O O . TYR A 1 192 ? 1.645 2.388 5.668 1.00 98.25 192 TYR A O 1
ATOM 1396 N N . THR A 1 193 ? -0.413 1.493 5.921 1.00 98.31 193 THR A N 1
ATOM 1397 C CA . THR A 1 193 ? -1.144 2.747 5.751 1.00 98.31 193 THR A CA 1
ATOM 1398 C C . THR A 1 193 ? -1.903 3.100 7.015 1.00 98.31 193 THR A C 1
ATOM 1400 O O . THR A 1 193 ? -2.436 2.213 7.685 1.00 98.31 193 THR A O 1
ATOM 1403 N N . ARG A 1 194 ? -2.012 4.391 7.311 1.00 97.69 194 ARG A N 1
ATOM 1404 C CA . ARG A 1 194 ? -2.822 4.918 8.408 1.00 97.69 194 ARG A CA 1
ATOM 1405 C C . ARG A 1 194 ? -3.866 5.888 7.873 1.00 97.69 194 ARG A C 1
ATOM 1407 O O . ARG A 1 194 ? -3.608 6.606 6.915 1.00 97.69 194 ARG A O 1
ATOM 1414 N N . ARG A 1 195 ? -5.033 5.917 8.504 1.00 96.94 195 ARG A N 1
ATOM 1415 C CA . ARG A 1 195 ? -6.059 6.931 8.281 1.00 96.94 195 ARG A CA 1
ATOM 1416 C C . ARG A 1 195 ? -5.672 8.261 8.936 1.00 96.94 195 ARG A C 1
ATOM 1418 O O . ARG A 1 195 ? -5.360 8.271 10.127 1.00 96.94 195 ARG A O 1
ATOM 1425 N N . ASN A 1 196 ? -5.719 9.337 8.156 1.00 90.88 196 ASN A N 1
ATOM 1426 C CA . ASN A 1 196 ? -5.545 10.719 8.609 1.00 90.88 196 ASN A CA 1
ATOM 1427 C C . ASN A 1 196 ? -6.824 11.294 9.223 1.00 90.88 196 ASN A C 1
ATOM 1429 O O . ASN A 1 196 ? -7.934 10.820 8.869 1.00 90.88 196 ASN A O 1
#

Sequence (196 aa):
MRRNIVSGLIGGAALLVAGWLLGRLGVETPPLPADGVKVVAAPTGVTPAPPAGARATTAPALPTPAATPDSAPAHVPEDDAVRGAFLDPAFEPKALYRRLRAEPVDPAAAARMQRAIDGGLGKIPYLDREQLRVRCATTLCEIHGPFAHGATSDNVNVAMQQLQGDQLRTPLAAAGLEIITAAFGPDGFTLYTRRN